Protein AF-0000000087801299 (afdb_homodimer)

pLDDT: mean 86.07, std 17.83, range [27.41, 98.62]

Secondary structure (DSSP, 8-state):
--HHHHHHHHHHHHHHHHHHHHHHTTSS--HHHHHHHHHHHHHHHHHHHHTT-SS--HHHHHHHGGGGSHHHHHHHHHHHHHHT-SSSHHHHHHHHHHHHHHHHHHHHTT-TTSPPPGGGS-----TTTTT-/--HHHHHHHHHHHHHHHHHHHHHHTTSS--HHHHHHHHHHHHHHHHHHHHTT-SS--HHHHHH-GGGGSHHHHHHHHHHHHHHT-SSSHHHHHHHHHHHHHHHHHHHHTT-TTSPPPGGGS-----SS----

Solvent-accessible surface area (backbone atoms only — not comparable to full-atom values): 13211 Å² total; per-residue (Å²): 129,62,64,43,58,53,52,44,52,50,38,38,50,46,11,53,41,30,30,54,29,12,58,45,27,50,64,74,65,44,66,48,37,38,47,46,13,54,51,35,28,54,50,11,49,51,53,25,50,56,66,73,43,91,68,80,54,66,67,52,48,51,49,46,32,16,66,37,36,44,51,39,33,8,52,47,27,33,52,57,9,51,64,38,40,45,90,51,68,66,22,37,53,34,12,46,52,34,21,51,52,9,52,50,29,41,55,47,57,75,36,81,84,57,73,65,37,70,80,39,37,76,63,84,68,44,80,45,50,80,62,122,131,64,63,43,57,55,51,44,52,51,38,38,50,43,11,52,42,29,32,54,30,13,59,45,27,50,64,75,67,43,68,48,36,38,47,47,13,54,49,33,28,52,50,11,50,50,53,25,50,55,66,72,43,90,67,80,55,67,68,51,48,51,50,46,33,16,68,38,36,45,51,40,33,8,52,48,28,33,50,58,9,52,67,38,39,46,90,52,68,66,22,38,51,34,12,46,52,35,22,52,51,8,52,50,29,41,55,47,57,73,36,81,86,56,72,66,38,71,79,39,36,75,61,83,65,41,78,58,46,78,69,125

Organism: Aspergillus candidus (NCBI:txid41067)

Foldseek 3Di:
DQLQVVVLVVQLVLLVLLLVLLVCLVVVDDPLSVVLSVVSNVVSCVSNVCSVDPDDDPVCCVVPVLSLALQSVLVVLLVNLVSQPDDDPSSPVSSVSSNVVSVVSNVVNPVPPDDRHPSNPPDPPPPVPVPD/DQLQVVVLVVQLVLLVLLLVLLVCLVVVDDPLSVVLSVVSNVVSCVSNVCSVDPDDDPVCCVVPVLSLALQSVLVVLLVNLVSQCDDDPSSPVSSVSSNVVSVVSNVVNPVPPDDRHPSNPPDPPPPVPPPD

InterPro domains:
  IPR013714 Golgi apparatus membrane protein TVP15 [PF08507] (5-127)
  IPR013714 Golgi apparatus membrane protein TVP15 [PTHR28128] (6-130)

Radius of gyration: 18.85 Å; Cα contacts (8 Å, |Δi|>4): 380; chains: 2; bounding box: 58×58×38 Å

Sequence (264 aa):
MDFSNIFRIVNIAVGVIMVLGGIAQFFPPSMGSIIVGAYVIVFGLLVGGLEFLPTVPDYVYRYASFLFSFLGRGAFYIFVGSIMLHGHVLRYIAGSLVGFVGVGYLALEFVPSIEPPSNMRESDQGWGAEQVMDFSNIFRIVNIAVGVIMVLGGIAQFFPPSMGSIIVGAYVIVFGLLVGGLEFLPTVPDYVYRYASFLFSFLGRGAFYIFVGSIMLHGHVLRYIAGSLVGFVGVGYLALEFVPSIEPPSNMRESDQGWGAEQV

Structure (mmCIF, N/CA/C/O backbone):
data_AF-0000000087801299-model_v1
#
loop_
_entity.id
_entity.type
_entity.pdbx_description
1 polymer 'Golgi apparatus membrane protein TVP15'
#
loop_
_atom_site.group_PDB
_atom_site.id
_atom_site.type_symbol
_atom_site.label_atom_id
_atom_site.label_alt_id
_atom_site.label_comp_id
_atom_site.label_asym_id
_atom_site.label_entity_id
_atom_site.label_seq_id
_atom_site.pdbx_PDB_ins_code
_atom_site.Cartn_x
_atom_site.Cartn_y
_atom_site.Cartn_z
_atom_site.occupancy
_atom_site.B_iso_or_equiv
_atom_site.auth_seq_id
_atom_site.auth_comp_id
_atom_site.auth_asym_id
_atom_site.auth_atom_id
_atom_site.pdbx_PDB_model_num
ATOM 1 N N . MET A 1 1 ? -30.344 8.898 5.621 1 50.84 1 MET A N 1
ATOM 2 C CA . MET A 1 1 ? -29.234 8.141 6.199 1 50.84 1 MET A CA 1
ATOM 3 C C . MET A 1 1 ? -27.891 8.812 5.91 1 50.84 1 MET A C 1
ATOM 5 O O . MET A 1 1 ? -27.703 9.391 4.84 1 50.84 1 MET A O 1
ATOM 9 N N . ASP A 1 2 ? -27.109 9.219 6.895 1 74.94 2 ASP A N 1
ATOM 10 C CA . ASP A 1 2 ? -25.891 10.008 6.812 1 74.94 2 ASP A CA 1
ATOM 11 C C . ASP A 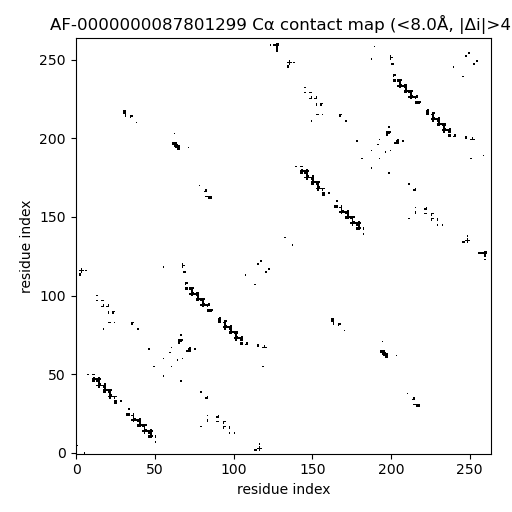1 2 ? -24.812 9.273 6.016 1 74.94 2 ASP A C 1
ATOM 13 O O . ASP A 1 2 ? -24.625 8.062 6.172 1 74.94 2 ASP A O 1
ATOM 17 N N . PHE A 1 3 ? -24.609 9.641 4.789 1 77.88 3 PHE A N 1
ATOM 18 C CA . PHE A 1 3 ? -23.609 9.078 3.883 1 77.88 3 PHE A CA 1
ATOM 19 C C . PHE A 1 3 ? -22.406 8.562 4.66 1 77.88 3 PHE A C 1
ATOM 21 O O . PHE A 1 3 ? -21.766 7.582 4.258 1 77.88 3 PHE A O 1
ATOM 28 N N . SER A 1 4 ? -22.219 9.062 5.742 1 80.31 4 SER A N 1
ATOM 29 C CA . SER A 1 4 ? -21.094 8.633 6.566 1 80.31 4 SER A CA 1
ATOM 30 C C . SER A 1 4 ? -21.297 7.211 7.086 1 80.31 4 SER A C 1
ATOM 32 O O . SER A 1 4 ? -20.375 6.406 7.086 1 80.31 4 SER A O 1
ATOM 34 N N . ASN A 1 5 ? -22.5 6.973 7.43 1 85.94 5 ASN A N 1
ATOM 35 C CA . ASN A 1 5 ? -22.797 5.641 7.945 1 85.94 5 ASN A CA 1
ATOM 36 C C . ASN A 1 5 ? -22.766 4.59 6.84 1 85.94 5 ASN A C 1
ATOM 38 O O . ASN A 1 5 ? -22.375 3.447 7.074 1 85.94 5 ASN A O 1
ATOM 42 N N . ILE A 1 6 ? -23.203 4.965 5.711 1 89.88 6 ILE A N 1
ATOM 43 C CA . ILE A 1 6 ? -23.172 4.047 4.578 1 89.88 6 ILE A CA 1
ATOM 44 C C . ILE A 1 6 ? -21.734 3.674 4.246 1 89.88 6 ILE A C 1
ATOM 46 O O . ILE A 1 6 ? -21.422 2.498 4.047 1 89.88 6 ILE A O 1
ATOM 50 N N . PHE A 1 7 ? -20.891 4.613 4.203 1 91.88 7 PHE A N 1
ATOM 51 C CA . PHE A 1 7 ? -19.484 4.363 3.889 1 91.88 7 PHE A CA 1
ATOM 52 C C . PHE A 1 7 ? -18.828 3.518 4.973 1 91.88 7 PHE A C 1
ATOM 54 O O . PHE A 1 7 ? -17.969 2.688 4.684 1 91.88 7 PHE A O 1
ATOM 61 N N . ARG A 1 8 ? -19.234 3.76 6.152 1 92.56 8 ARG A N 1
ATOM 62 C CA . ARG A 1 8 ? -18.719 2.953 7.25 1 92.56 8 ARG A CA 1
ATOM 63 C C . ARG A 1 8 ? -19.109 1.488 7.086 1 92.56 8 ARG A C 1
ATOM 65 O O . ARG A 1 8 ? -18.266 0.595 7.234 1 92.56 8 ARG A O 1
ATOM 72 N N . ILE A 1 9 ? -20.297 1.238 6.809 1 94.44 9 ILE A N 1
ATOM 73 C CA . ILE A 1 9 ? -20.797 -0.119 6.621 1 94.44 9 ILE A CA 1
ATOM 74 C C . ILE A 1 9 ? -20.109 -0.766 5.426 1 94.44 9 ILE A C 1
ATOM 76 O O . ILE A 1 9 ? -19.719 -1.935 5.484 1 94.44 9 ILE A O 1
ATOM 80 N N . VAL A 1 10 ? -19.969 -0.007 4.32 1 96.19 10 VAL A N 1
ATOM 81 C CA . VAL A 1 10 ? -19.297 -0.506 3.131 1 96.19 10 VAL A CA 1
ATOM 82 C C . VAL A 1 10 ? -17.859 -0.888 3.475 1 96.19 10 VAL A C 1
ATOM 84 O O . VAL A 1 10 ? -17.391 -1.963 3.094 1 96.19 10 VAL A O 1
ATOM 87 N N . ASN A 1 11 ? -17.188 -0.06 4.242 1 96.44 11 ASN A N 1
ATOM 88 C CA . ASN A 1 11 ? -15.805 -0.318 4.605 1 96.44 11 ASN A CA 1
ATOM 89 C C . ASN A 1 11 ? -15.68 -1.531 5.523 1 96.44 11 ASN A C 1
ATOM 91 O O . ASN A 1 11 ? -14.719 -2.299 5.418 1 96.44 11 ASN A O 1
ATOM 95 N N . ILE A 1 12 ? -16.609 -1.722 6.434 1 97 12 ILE A N 1
ATOM 96 C CA . ILE A 1 12 ? -16.609 -2.898 7.293 1 97 12 ILE A CA 1
ATOM 97 C C . ILE A 1 12 ? -16.828 -4.152 6.453 1 97 12 ILE A C 1
ATOM 99 O O . ILE A 1 12 ? -16.125 -5.152 6.621 1 97 12 ILE A O 1
ATOM 103 N N . ALA A 1 13 ? -17.766 -4.051 5.559 1 98.19 13 ALA A N 1
ATOM 104 C CA . ALA A 1 13 ? -18.047 -5.18 4.672 1 98.19 13 ALA A CA 1
ATOM 105 C C . ALA A 1 13 ? -16.812 -5.531 3.838 1 98.19 13 ALA A C 1
ATOM 107 O O . ALA A 1 13 ? -16.469 -6.707 3.701 1 98.19 13 ALA A O 1
ATOM 108 N N . VAL A 1 14 ? -16.203 -4.492 3.264 1 98.38 14 VAL A N 1
ATOM 109 C CA . VAL A 1 14 ? -15.008 -4.691 2.463 1 98.38 14 VAL A CA 1
ATOM 110 C C . VAL A 1 14 ? -13.922 -5.34 3.318 1 98.38 14 VAL A C 1
ATOM 112 O O . VAL A 1 14 ? -13.234 -6.262 2.869 1 98.38 14 VAL A O 1
ATOM 115 N N . GLY A 1 15 ? -13.773 -4.828 4.555 1 98.38 15 GLY A N 1
ATOM 116 C CA . GLY A 1 15 ? -12.805 -5.434 5.461 1 98.38 15 GLY A CA 1
ATOM 117 C C . GLY A 1 15 ? -13.062 -6.91 5.707 1 98.38 15 GLY A C 1
ATOM 118 O O . GLY A 1 15 ? -12.133 -7.719 5.656 1 98.38 15 GLY A O 1
ATOM 119 N N . VAL A 1 16 ? -14.258 -7.273 5.949 1 98.38 16 VAL A N 1
ATOM 120 C CA . VAL A 1 16 ? -14.641 -8.664 6.195 1 98.38 16 VAL A CA 1
ATOM 121 C C . VAL A 1 16 ? -14.352 -9.508 4.957 1 98.38 16 VAL A C 1
ATOM 123 O O . VAL A 1 16 ? -13.789 -10.594 5.059 1 98.38 16 VAL A O 1
ATOM 126 N N . ILE A 1 17 ? -14.711 -8.992 3.807 1 98.56 17 ILE A N 1
ATOM 127 C CA . ILE A 1 17 ? -14.492 -9.711 2.553 1 98.56 17 ILE A CA 1
ATOM 128 C C . ILE A 1 17 ? -12.992 -9.891 2.314 1 98.56 17 ILE A C 1
ATOM 130 O O . ILE A 1 17 ? -12.555 -10.93 1.821 1 98.56 17 ILE A O 1
ATOM 134 N N . MET A 1 18 ? -12.211 -8.836 2.602 1 98.62 18 MET A N 1
ATOM 135 C CA . MET A 1 18 ? -10.758 -8.938 2.469 1 98.62 18 MET A CA 1
ATOM 136 C C . MET A 1 18 ? -10.211 -10.031 3.381 1 98.62 18 MET A C 1
ATOM 138 O O . MET A 1 18 ? -9.375 -10.836 2.957 1 98.62 18 MET A O 1
ATOM 142 N N . VAL A 1 19 ? -10.664 -10.125 4.609 1 98.44 19 VAL A N 1
ATOM 143 C CA . VAL A 1 19 ? -10.18 -11.133 5.547 1 98.44 19 VAL A CA 1
ATOM 144 C C . VAL A 1 19 ? -10.57 -12.523 5.055 1 98.44 19 VAL A C 1
ATOM 146 O O . VAL A 1 19 ? -9.727 -13.422 5 1 98.44 19 VAL A O 1
ATOM 149 N N . LEU A 1 20 ? -11.781 -12.695 4.645 1 98.06 20 LEU A N 1
ATOM 150 C CA . LEU A 1 20 ? -12.258 -13.977 4.137 1 98.06 20 LEU A CA 1
ATOM 151 C C . LEU A 1 20 ? -11.531 -14.352 2.85 1 98.06 20 LEU A C 1
ATOM 153 O O . LEU A 1 20 ? -11.148 -15.508 2.662 1 98.06 20 LEU A O 1
ATOM 157 N N . GLY A 1 21 ? -11.43 -13.344 1.946 1 97.31 21 GLY A N 1
ATOM 158 C CA . GLY A 1 21 ? -10.695 -13.57 0.714 1 97.31 21 GLY A CA 1
ATOM 159 C C . GLY A 1 21 ? -9.234 -13.914 0.949 1 97.31 21 GLY A C 1
ATOM 160 O O . GLY A 1 21 ? -8.656 -14.719 0.216 1 97.31 21 GLY A O 1
ATOM 161 N N . GLY A 1 22 ? -8.633 -13.242 1.947 1 97.75 22 GLY A N 1
ATOM 162 C CA . GLY A 1 22 ? -7.27 -13.578 2.336 1 97.75 22 GLY A CA 1
ATOM 163 C C . GLY A 1 22 ? -7.133 -15 2.861 1 97.75 22 GLY A C 1
ATOM 164 O O . GLY A 1 22 ? -6.164 -15.695 2.551 1 97.75 22 GLY A O 1
ATOM 165 N N . ILE A 1 23 ? -8.055 -15.391 3.695 1 97.62 23 ILE A N 1
ATOM 166 C CA . ILE A 1 23 ? -8.055 -16.75 4.227 1 97.62 23 ILE A CA 1
ATOM 167 C C . ILE A 1 23 ? -8.203 -17.75 3.08 1 97.62 23 ILE A C 1
ATOM 169 O O . ILE A 1 23 ? -7.566 -18.797 3.08 1 97.62 23 ILE A O 1
ATOM 173 N N . ALA A 1 24 ? -8.977 -17.453 2.092 1 96.31 24 ALA A N 1
ATOM 174 C CA . ALA A 1 24 ? -9.219 -18.328 0.945 1 96.31 24 ALA A CA 1
ATOM 175 C C . ALA A 1 24 ? -7.938 -18.547 0.145 1 96.31 24 ALA A C 1
ATOM 177 O O . ALA A 1 24 ? -7.812 -19.547 -0.582 1 96.31 24 ALA A O 1
ATOM 178 N N . GLN A 1 25 ? -7.012 -17.656 0.251 1 95.31 25 GLN A N 1
ATOM 179 C CA . GLN A 1 25 ? -5.762 -17.75 -0.491 1 95.31 25 GLN A CA 1
ATOM 180 C C . GLN A 1 25 ? -4.945 -18.953 -0.023 1 95.31 25 GLN A C 1
ATOM 182 O O . GLN A 1 25 ? -4.035 -19.406 -0.724 1 95.31 25 GLN A O 1
ATOM 187 N N . PHE A 1 26 ? -5.234 -19.469 1.119 1 95 26 PHE A N 1
ATOM 188 C CA . PHE A 1 26 ? -4.441 -20.531 1.717 1 95 26 PHE A CA 1
ATOM 189 C C . PHE A 1 26 ? -4.906 -21.891 1.224 1 95 26 PHE A C 1
ATOM 191 O O . PHE A 1 26 ? -4.305 -22.922 1.554 1 95 26 PHE A O 1
ATOM 198 N N . PHE A 1 27 ? -5.996 -21.844 0.376 1 90.81 27 PHE A N 1
ATOM 199 C CA . PHE A 1 27 ? -6.555 -23.109 -0.095 1 90.81 27 PHE A CA 1
ATOM 200 C C . PHE A 1 27 ? -6.773 -23.078 -1.604 1 90.81 27 PHE A C 1
ATOM 202 O O . PHE A 1 27 ? -7.738 -22.469 -2.082 1 90.81 27 PHE A O 1
ATOM 209 N N . PRO A 1 28 ? -5.973 -23.797 -2.377 1 90.31 28 PRO A N 1
ATOM 210 C CA . PRO A 1 28 ? -4.742 -24.484 -1.994 1 90.31 28 PRO A CA 1
ATOM 211 C C . PRO A 1 28 ? -3.574 -23.531 -1.756 1 90.31 28 PRO A C 1
ATOM 213 O O . PRO A 1 28 ? -3.527 -22.453 -2.342 1 90.31 28 PRO A O 1
ATOM 216 N N . PRO A 1 29 ? -2.674 -23.875 -0.951 1 89.88 29 PRO A N 1
ATOM 217 C CA . PRO A 1 29 ? -1.562 -22.984 -0.592 1 89.88 29 PRO A CA 1
ATOM 218 C C . PRO A 1 29 ? -0.433 -23.016 -1.62 1 89.88 29 PRO A C 1
ATOM 220 O O . PRO A 1 29 ? -0.147 -24.062 -2.201 1 89.88 29 PRO A O 1
ATOM 223 N N . SER A 1 30 ? 0.003 -21.938 -2.041 1 90.44 30 SER A N 1
ATOM 224 C CA . SER A 1 30 ? 1.264 -21.688 -2.734 1 90.4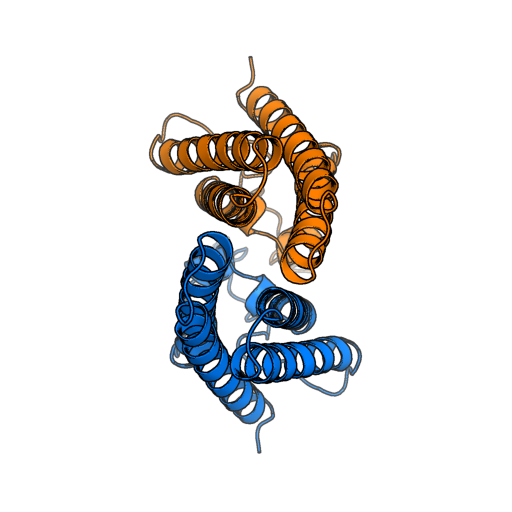4 30 SER A CA 1
ATOM 225 C C . SER A 1 30 ? 2.043 -20.562 -2.076 1 90.44 30 SER A C 1
ATOM 227 O O . SER A 1 30 ? 1.495 -19.812 -1.266 1 90.44 30 SER A O 1
ATOM 229 N N . MET A 1 31 ? 3.312 -20.484 -2.332 1 88.88 31 MET A N 1
ATOM 230 C CA . MET A 1 31 ? 4.117 -19.438 -1.702 1 88.88 31 MET A CA 1
ATOM 231 C C . MET A 1 31 ? 3.549 -18.062 -2.008 1 88.88 31 MET A C 1
ATOM 233 O O . MET A 1 31 ? 3.346 -17.25 -1.099 1 88.88 31 MET A O 1
ATOM 237 N N . GLY A 1 32 ? 3.258 -17.828 -3.248 1 91.44 32 GLY A N 1
ATOM 238 C CA . GLY A 1 32 ? 2.705 -16.547 -3.65 1 91.44 32 GLY A CA 1
ATOM 239 C C . GLY A 1 32 ? 1.347 -16.25 -3.035 1 91.44 32 GLY A C 1
ATOM 240 O O . GLY A 1 32 ? 1.097 -15.148 -2.555 1 91.44 32 GLY A O 1
ATOM 241 N N . SER A 1 33 ? 0.472 -17.25 -3.033 1 93.94 33 SER A N 1
ATOM 242 C CA . SER A 1 33 ? -0.877 -17.047 -2.512 1 93.94 33 SER A CA 1
ATOM 243 C C . SER A 1 33 ? -0.864 -16.859 -0.999 1 93.94 33 SER A C 1
ATOM 245 O O . SER A 1 33 ? -1.685 -16.125 -0.453 1 93.94 33 SER A O 1
ATOM 247 N N . ILE A 1 34 ? 0.013 -17.516 -0.327 1 94.62 34 ILE A N 1
ATOM 248 C CA . ILE A 1 34 ? 0.12 -17.391 1.122 1 94.62 34 ILE A CA 1
ATOM 249 C C . ILE A 1 34 ? 0.547 -15.969 1.488 1 94.62 34 ILE A C 1
ATOM 251 O O . ILE A 1 34 ? 0.004 -15.367 2.42 1 94.62 34 ILE A O 1
ATOM 255 N N . ILE A 1 35 ? 1.505 -15.5 0.747 1 95.31 35 ILE A N 1
ATOM 256 C CA . ILE A 1 35 ? 2.006 -14.148 0.995 1 95.31 35 ILE A CA 1
ATOM 257 C C . ILE A 1 35 ? 0.893 -13.133 0.751 1 95.31 35 ILE A C 1
ATOM 259 O O . ILE A 1 35 ? 0.623 -12.281 1.604 1 95.31 35 ILE A O 1
ATOM 263 N N . VAL A 1 36 ? 0.227 -13.25 -0.349 1 95.94 36 VAL A N 1
ATOM 264 C CA . VAL A 1 36 ? -0.881 -12.359 -0.681 1 95.94 36 VAL A CA 1
ATOM 265 C C . VAL A 1 36 ? -1.977 -12.484 0.377 1 95.94 36 VAL A C 1
ATOM 267 O O . VAL A 1 36 ? -2.496 -11.477 0.86 1 95.94 36 VAL A O 1
ATOM 270 N N . GLY A 1 37 ? -2.281 -13.711 0.746 1 97.31 37 GLY A N 1
ATOM 271 C CA . GLY A 1 37 ? -3.312 -13.945 1.744 1 97.31 37 GLY A CA 1
ATOM 272 C C . GLY A 1 37 ? -3.012 -13.281 3.076 1 97.31 37 GLY A C 1
ATOM 273 O O . GLY A 1 37 ? -3.889 -12.656 3.678 1 97.31 37 GLY A O 1
ATOM 274 N N . ALA A 1 38 ? -1.786 -13.445 3.555 1 97.75 38 ALA A N 1
ATOM 275 C CA . ALA A 1 38 ? -1.375 -12.844 4.82 1 97.75 38 ALA A CA 1
ATOM 276 C C . ALA A 1 38 ? -1.55 -11.328 4.785 1 97.75 38 ALA A C 1
ATOM 278 O O . ALA A 1 38 ? -2.123 -10.742 5.707 1 97.75 38 ALA A O 1
ATOM 279 N N . TYR A 1 39 ? -1.093 -10.734 3.717 1 97.88 39 TYR A N 1
ATOM 280 C CA . TYR A 1 39 ? -1.19 -9.281 3.609 1 97.88 39 TYR A CA 1
ATOM 281 C C . TYR A 1 39 ? -2.645 -8.836 3.492 1 97.88 39 TYR A C 1
ATOM 283 O O . TYR A 1 39 ? -3.049 -7.844 4.105 1 97.88 39 TYR A O 1
ATOM 291 N N . VAL A 1 40 ? -3.443 -9.523 2.699 1 98.31 40 VAL A N 1
ATOM 292 C CA . VAL A 1 40 ? -4.836 -9.141 2.484 1 98.31 40 VAL A CA 1
ATOM 293 C C . VAL A 1 40 ? -5.605 -9.242 3.799 1 98.31 40 VAL A C 1
ATOM 295 O O . VAL A 1 40 ? -6.477 -8.414 4.082 1 98.31 40 VAL A O 1
ATOM 298 N N . ILE A 1 41 ? -5.297 -10.219 4.621 1 98.56 41 ILE A N 1
ATOM 299 C CA . ILE A 1 41 ? -5.918 -10.352 5.934 1 98.56 41 ILE A CA 1
ATOM 300 C C . ILE A 1 41 ? -5.566 -9.141 6.797 1 98.56 41 ILE A C 1
ATOM 302 O O . ILE A 1 41 ? -6.449 -8.523 7.402 1 98.56 41 ILE A O 1
ATOM 306 N N . VAL A 1 42 ? -4.289 -8.805 6.828 1 98 42 VAL A N 1
ATOM 307 C CA . VAL A 1 42 ? -3.838 -7.66 7.609 1 98 42 VAL A CA 1
ATOM 308 C C . VAL A 1 42 ? -4.52 -6.387 7.109 1 98 42 VAL A C 1
ATOM 310 O O . VAL A 1 42 ? -5.016 -5.586 7.906 1 98 42 VAL A O 1
ATOM 313 N N . PHE A 1 43 ? -4.555 -6.199 5.797 1 97.94 43 PHE A N 1
ATOM 314 C CA . PHE A 1 43 ? -5.18 -5.023 5.203 1 97.94 43 PHE A CA 1
ATOM 315 C C . PHE A 1 43 ? -6.664 -4.969 5.543 1 97.94 43 PHE A C 1
ATOM 317 O O . PHE A 1 43 ? -7.207 -3.893 5.805 1 97.94 43 PHE A O 1
ATOM 324 N N . GLY A 1 44 ? -7.332 -6.113 5.465 1 98.25 44 GLY A N 1
ATOM 325 C CA . GLY A 1 44 ? -8.742 -6.16 5.816 1 98.25 44 GLY A CA 1
ATOM 326 C C . GLY A 1 44 ? -9.008 -5.77 7.258 1 98.25 44 GLY A C 1
ATOM 327 O O . GLY A 1 44 ? -9.961 -5.039 7.543 1 98.25 44 GLY A O 1
ATOM 328 N N . LEU A 1 45 ? -8.195 -6.234 8.156 1 97.62 45 LEU A N 1
ATOM 329 C CA . LEU A 1 45 ? -8.32 -5.898 9.57 1 97.62 45 LEU A CA 1
ATOM 330 C C . LEU A 1 45 ? -8.086 -4.41 9.797 1 97.62 45 LEU A C 1
ATOM 332 O O . LEU A 1 45 ? -8.758 -3.793 10.633 1 97.62 45 LEU A O 1
ATOM 336 N N . LEU A 1 46 ? -7.145 -3.875 9.07 1 95.88 46 LEU A N 1
ATOM 337 C CA . LEU A 1 46 ? -6.867 -2.447 9.188 1 95.88 46 LEU A CA 1
ATOM 338 C C . LEU A 1 46 ? -8.047 -1.624 8.68 1 95.88 46 LEU A C 1
ATOM 340 O O . LEU A 1 46 ? -8.508 -0.702 9.359 1 95.88 46 LEU A O 1
ATOM 344 N N . VAL A 1 47 ? -8.547 -1.956 7.504 1 96 47 VAL A N 1
ATOM 345 C CA . VAL A 1 47 ? -9.648 -1.226 6.875 1 96 47 VAL A CA 1
ATOM 346 C C . VAL A 1 47 ? -10.898 -1.328 7.738 1 96 47 VAL A C 1
ATOM 348 O O . VAL A 1 47 ? -11.531 -0.315 8.055 1 96 47 VAL A O 1
ATOM 351 N N . GLY A 1 48 ? -11.273 -2.52 8.102 1 94.88 48 GLY A N 1
ATOM 352 C CA . GLY A 1 48 ? -12.445 -2.719 8.945 1 94.88 48 GLY A CA 1
ATOM 353 C C . GLY A 1 48 ? -12.266 -2.184 10.352 1 94.88 48 GLY A C 1
ATOM 354 O O . GLY A 1 48 ? -13.188 -1.59 10.914 1 94.88 48 GLY A O 1
ATOM 355 N N . GLY A 1 49 ? -11.102 -2.383 10.938 1 94.06 49 GLY A N 1
ATOM 356 C CA . GLY A 1 49 ? -10.812 -1.962 12.305 1 94.06 49 GLY A CA 1
ATOM 357 C C . GLY A 1 49 ? -10.867 -0.457 12.484 1 94.06 49 GLY A C 1
ATOM 358 O O . GLY A 1 49 ? -11.289 0.033 13.531 1 94.06 49 GLY A O 1
ATOM 359 N N . LEU A 1 50 ? -10.422 0.252 11.469 1 91.88 50 LEU A N 1
ATOM 360 C CA . LEU A 1 50 ? -10.414 1.71 11.523 1 91.88 50 LEU A CA 1
ATOM 361 C C . LEU A 1 50 ? -11.836 2.25 11.695 1 91.88 50 LEU A C 1
ATOM 363 O O . LEU A 1 50 ? -12.023 3.328 12.258 1 91.88 50 LEU A O 1
ATOM 367 N N . GLU A 1 51 ? -12.805 1.479 11.227 1 91.25 51 GLU A N 1
ATOM 368 C CA . GLU A 1 51 ? -14.188 1.938 11.266 1 91.25 51 GLU A CA 1
ATOM 369 C C . GLU A 1 51 ? -14.773 1.805 12.672 1 91.25 51 GLU A C 1
ATOM 371 O O . GLU A 1 51 ? -15.836 2.354 12.961 1 91.25 51 GLU A O 1
ATOM 376 N N . PHE A 1 52 ? -14.094 1.085 13.539 1 90.94 52 PHE A N 1
ATOM 377 C CA . PHE A 1 52 ? -14.57 0.908 14.906 1 90.94 52 PHE A CA 1
ATOM 378 C C . PHE A 1 52 ? -13.898 1.895 15.844 1 90.94 52 PHE A C 1
ATOM 380 O O . PHE A 1 52 ? -14.242 1.971 17.031 1 90.94 52 PHE A O 1
ATOM 387 N N . LEU A 1 53 ? -13.023 2.668 15.242 1 86.25 53 LEU A N 1
ATOM 388 C CA . LEU A 1 53 ? -12.336 3.658 16.062 1 86.25 53 LEU A CA 1
ATOM 389 C C . LEU A 1 53 ? -13.133 4.957 16.125 1 86.25 53 LEU A C 1
ATOM 391 O O . LEU A 1 53 ? -13.414 5.57 15.094 1 86.25 53 LEU A O 1
ATOM 395 N N . PRO A 1 54 ? -13.5 5.391 17.281 1 83.06 54 PRO A N 1
ATOM 396 C CA . PRO A 1 54 ? -14.234 6.652 17.391 1 83.06 54 PRO A CA 1
ATOM 397 C C . PRO A 1 54 ? -13.398 7.863 16.984 1 83.06 54 PRO A C 1
ATOM 399 O O . PRO A 1 54 ? -13.906 8.766 16.312 1 83.06 54 PRO A O 1
ATOM 402 N N . THR A 1 55 ? -12.133 7.855 17.438 1 83.81 55 THR A N 1
ATOM 403 C CA . THR A 1 55 ? -11.18 8.875 17.016 1 83.81 55 THR A CA 1
ATOM 404 C C . THR A 1 55 ? -9.938 8.242 16.391 1 83.81 55 THR A C 1
ATOM 406 O O . THR A 1 55 ? -9.305 7.375 17 1 83.81 55 THR A O 1
ATOM 409 N N . VAL A 1 56 ? -9.711 8.562 15.172 1 81.44 56 VAL A N 1
ATOM 410 C CA . VAL A 1 56 ? -8.547 8.016 14.484 1 81.44 56 VAL A CA 1
ATOM 411 C C . VAL A 1 56 ? -7.27 8.609 15.078 1 81.44 56 VAL A C 1
ATOM 413 O O . VAL A 1 56 ? -7.098 9.836 15.102 1 81.44 56 VAL A O 1
ATOM 416 N N . PRO A 1 57 ? -6.48 7.703 15.625 1 83.94 57 PRO A N 1
ATOM 417 C CA . PRO A 1 57 ? -5.215 8.195 16.188 1 83.94 57 PRO A CA 1
ATOM 418 C C . PRO A 1 57 ? -4.332 8.859 15.133 1 83.94 57 PRO A C 1
ATOM 420 O O . PRO A 1 57 ? -4.379 8.492 13.953 1 83.94 57 PRO A O 1
ATOM 423 N N . ASP A 1 58 ? -3.48 9.727 15.602 1 83.75 58 ASP A N 1
ATOM 424 C CA . ASP A 1 58 ? -2.605 10.508 14.734 1 83.75 58 ASP A CA 1
ATOM 425 C C . ASP A 1 58 ? -1.654 9.609 13.953 1 83.75 58 ASP A C 1
ATOM 427 O O . ASP A 1 58 ? -1.298 9.914 12.812 1 83.75 58 ASP A O 1
ATOM 431 N N . TYR A 1 59 ? -1.271 8.508 14.617 1 83.25 59 TYR A N 1
ATOM 432 C CA . TYR A 1 59 ? -0.304 7.633 13.953 1 83.25 59 TYR A CA 1
ATOM 433 C C . TYR A 1 59 ? -0.909 6.984 12.719 1 83.25 59 TYR A C 1
ATOM 435 O O . TYR A 1 59 ? -0.214 6.766 11.719 1 83.25 59 TYR A O 1
ATOM 443 N N . VAL A 1 60 ? -2.154 6.742 12.719 1 84.94 60 VAL A N 1
ATOM 444 C CA . VAL A 1 60 ? -2.818 6.141 11.562 1 84.94 60 VAL A CA 1
ATOM 445 C C . VAL A 1 60 ? -2.857 7.141 10.414 1 84.94 60 VAL A C 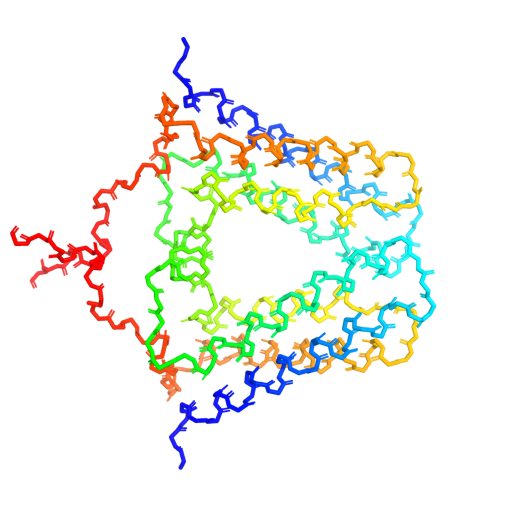1
ATOM 447 O O . VAL A 1 60 ? -2.564 6.789 9.266 1 84.94 60 VAL A O 1
ATOM 450 N N . TYR A 1 61 ? -3.057 8.328 10.781 1 82 61 TYR A N 1
ATOM 451 C CA . TYR A 1 61 ? -3.078 9.367 9.758 1 82 61 TYR A CA 1
ATOM 452 C C . TYR A 1 61 ? -1.685 9.594 9.188 1 82 61 TYR A C 1
ATOM 454 O O . TYR A 1 61 ? -1.532 9.859 7.988 1 82 61 TYR A O 1
ATOM 462 N N . ARG A 1 62 ? -0.826 9.445 10.031 1 83.25 62 ARG A N 1
ATOM 463 C CA . ARG A 1 62 ? 0.555 9.695 9.625 1 83.25 62 ARG A CA 1
ATOM 464 C C . ARG A 1 62 ? 1.026 8.648 8.625 1 83.25 62 ARG A C 1
ATOM 466 O O . ARG A 1 62 ? 1.77 8.961 7.691 1 83.25 62 ARG A O 1
ATOM 473 N N . TYR A 1 63 ? 0.58 7.465 8.719 1 85.75 63 TYR A N 1
ATOM 474 C CA . TYR A 1 63 ? 1.131 6.383 7.914 1 85.75 63 TYR A CA 1
ATOM 475 C C . TYR A 1 63 ? 0.14 5.938 6.848 1 85.75 63 TYR A C 1
ATOM 477 O O . TYR A 1 63 ? 0.536 5.414 5.801 1 85.75 63 TYR A O 1
ATOM 485 N N . ALA A 1 64 ? -1.091 6.18 7.129 1 90.31 64 ALA A N 1
ATOM 486 C CA . ALA A 1 64 ? -2.111 5.648 6.23 1 90.31 64 ALA A CA 1
ATOM 487 C C . ALA A 1 64 ? -3.117 6.727 5.844 1 90.31 64 ALA A C 1
ATOM 489 O O . ALA A 1 64 ? -4.328 6.488 5.852 1 90.31 64 ALA A O 1
ATOM 490 N N . SER A 1 65 ? -2.629 7.91 5.516 1 87.5 65 SER A N 1
ATOM 491 C CA . SER A 1 65 ? -3.498 9.039 5.203 1 87.5 65 SER A CA 1
ATOM 492 C C . SER A 1 65 ? -4.352 8.758 3.971 1 87.5 65 SER A C 1
ATOM 494 O O . SER A 1 65 ? -5.477 9.242 3.863 1 87.5 65 SER A O 1
ATOM 496 N N . PHE A 1 66 ? -3.865 7.945 3.092 1 90.31 66 PHE A N 1
ATOM 497 C CA . PHE A 1 66 ? -4.574 7.645 1.853 1 90.31 66 PHE A CA 1
ATOM 498 C C . PHE A 1 66 ? -5.879 6.914 2.139 1 90.31 66 PHE A C 1
ATOM 500 O O . PHE A 1 66 ? -6.832 7.004 1.359 1 90.31 66 PHE A O 1
ATOM 507 N N . LEU A 1 67 ? -6.008 6.234 3.301 1 91.94 67 LEU A N 1
ATOM 508 C CA . LEU A 1 67 ? -7.207 5.48 3.652 1 91.94 67 LEU A CA 1
ATOM 509 C C . LEU A 1 67 ? -8.352 6.422 4.027 1 91.94 67 LEU A C 1
ATOM 511 O O . LEU A 1 67 ? -9.5 5.996 4.117 1 91.94 67 LEU A O 1
ATOM 515 N N . PHE A 1 68 ? -8.031 7.688 4.16 1 87.75 68 PHE A N 1
ATOM 516 C CA . PHE A 1 68 ? -9.039 8.656 4.594 1 87.75 68 PHE A CA 1
ATOM 517 C C . PHE A 1 68 ? -9.414 9.586 3.451 1 87.75 68 PHE A C 1
ATOM 519 O O . PHE A 1 68 ? -9.852 10.719 3.686 1 87.75 68 PHE A O 1
ATOM 526 N N . SER A 1 69 ? -9.18 9.133 2.289 1 88.62 69 SER A N 1
ATOM 527 C CA . SER A 1 69 ? -9.609 9.797 1.061 1 88.62 69 SER A CA 1
ATOM 528 C C . SER A 1 69 ? -10.312 8.82 0.124 1 88.62 69 SER A C 1
ATOM 530 O O . SER A 1 69 ? -10.047 7.621 0.153 1 88.62 69 SER A O 1
ATOM 532 N N . PHE A 1 70 ? -11.195 9.375 -0.687 1 91.5 70 PHE A N 1
ATOM 533 C CA . PHE A 1 70 ? -11.891 8.531 -1.66 1 91.5 70 PHE A CA 1
ATOM 534 C C . PHE A 1 70 ? -10.906 7.977 -2.688 1 91.5 70 PHE A C 1
ATOM 536 O O . PHE A 1 70 ? -10.945 6.789 -3.014 1 91.5 70 PHE A O 1
ATOM 543 N N . LEU A 1 71 ? -10.07 8.812 -3.146 1 92.12 71 LEU A N 1
ATOM 544 C CA . LEU A 1 71 ? -9.094 8.43 -4.16 1 92.12 71 LEU A CA 1
ATOM 545 C C . LEU A 1 71 ? -8.148 7.363 -3.627 1 92.12 71 LEU A C 1
ATOM 547 O O . LEU A 1 71 ? -7.934 6.336 -4.273 1 92.12 71 LEU A O 1
ATOM 551 N N . GLY A 1 72 ? -7.598 7.676 -2.469 1 93.5 72 GLY A N 1
ATOM 552 C CA . GLY A 1 72 ? -6.66 6.738 -1.871 1 93.5 72 GLY A CA 1
ATOM 553 C C . GLY A 1 72 ? -7.289 5.398 -1.53 1 93.5 72 GLY A C 1
ATOM 554 O O . GLY A 1 72 ? -6.742 4.348 -1.861 1 93.5 72 GLY A O 1
ATOM 555 N N . ARG A 1 73 ? -8.383 5.461 -0.961 1 94.94 73 ARG A N 1
ATOM 556 C CA . ARG A 1 73 ? -9.094 4.246 -0.579 1 94.94 73 ARG A CA 1
ATOM 557 C C . ARG A 1 73 ? -9.523 3.451 -1.809 1 94.94 73 ARG A C 1
ATOM 559 O O . ARG A 1 73 ? -9.438 2.221 -1.818 1 94.94 73 ARG A O 1
ATOM 566 N N . GLY A 1 74 ? -10.031 4.164 -2.744 1 96.62 74 GLY A N 1
ATOM 567 C CA . GLY A 1 74 ? -10.414 3.508 -3.982 1 96.62 74 GLY A CA 1
ATOM 568 C C . GLY A 1 74 ? -9.273 2.77 -4.648 1 96.62 74 GLY A C 1
ATOM 569 O O . GLY A 1 74 ? -9.406 1.6 -5.016 1 96.62 74 GLY A O 1
ATOM 570 N N . ALA A 1 75 ? -8.164 3.449 -4.805 1 96.38 75 ALA A N 1
ATOM 571 C CA . ALA A 1 75 ? -6.984 2.836 -5.402 1 96.38 75 ALA A CA 1
ATOM 572 C C . ALA A 1 75 ? -6.523 1.628 -4.594 1 96.38 75 ALA A C 1
ATOM 574 O O . ALA A 1 75 ? -6.121 0.61 -5.16 1 96.38 75 ALA A O 1
ATOM 575 N N . PHE A 1 76 ? -6.598 1.762 -3.287 1 97.69 76 PHE A N 1
ATOM 576 C CA . PHE A 1 76 ? -6.191 0.688 -2.389 1 97.69 76 PHE A CA 1
ATOM 577 C C . PHE A 1 76 ? -7.086 -0.532 -2.561 1 97.69 76 PHE A C 1
ATOM 579 O O . PHE A 1 76 ? -6.602 -1.663 -2.627 1 97.69 76 PHE A O 1
ATOM 586 N N . TYR A 1 77 ? -8.391 -0.34 -2.619 1 98.5 77 TYR A N 1
ATOM 587 C CA . TYR A 1 77 ? -9.328 -1.443 -2.799 1 98.5 77 TYR A CA 1
ATOM 588 C C . TYR A 1 77 ? -9.109 -2.129 -4.145 1 98.5 77 TYR A C 1
ATOM 590 O O . TYR A 1 77 ? -9.164 -3.357 -4.238 1 98.5 77 TYR A O 1
ATOM 598 N N . ILE A 1 78 ? -8.883 -1.336 -5.164 1 98.31 78 ILE A N 1
ATOM 599 C CA . ILE A 1 78 ? -8.609 -1.901 -6.48 1 98.31 78 ILE A CA 1
ATOM 600 C C . ILE A 1 78 ? -7.336 -2.74 -6.426 1 98.31 78 ILE A C 1
ATOM 602 O O . ILE A 1 78 ? -7.285 -3.844 -6.973 1 98.31 78 ILE A O 1
ATOM 606 N N . PHE A 1 79 ? -6.32 -2.205 -5.773 1 97.81 79 PHE A N 1
ATOM 607 C CA . PHE A 1 79 ? -5.059 -2.914 -5.598 1 97.81 79 PHE A CA 1
ATOM 608 C C . PHE A 1 79 ? -5.281 -4.254 -4.902 1 97.81 79 PHE A C 1
ATOM 610 O O . PHE A 1 79 ? -4.898 -5.301 -5.426 1 97.81 79 PHE A O 1
ATOM 617 N N . VAL A 1 80 ? -5.945 -4.246 -3.717 1 97.88 80 VAL A N 1
ATOM 618 C CA . VAL A 1 80 ? -6.164 -5.445 -2.914 1 97.88 80 VAL A CA 1
ATOM 619 C C . VAL A 1 80 ? -7.055 -6.422 -3.676 1 97.88 80 VAL A C 1
ATOM 621 O O . VAL A 1 80 ? -6.777 -7.625 -3.715 1 97.88 80 VAL A O 1
ATOM 624 N N . GLY A 1 81 ? -8.086 -5.887 -4.27 1 98.12 81 GLY A N 1
ATOM 625 C CA . GLY A 1 81 ? -8.984 -6.742 -5.031 1 98.12 81 GLY A CA 1
ATOM 626 C C . GLY A 1 81 ? -8.289 -7.469 -6.172 1 98.12 81 GLY A C 1
ATOM 627 O O . GLY A 1 81 ? -8.516 -8.664 -6.383 1 98.12 81 GLY A O 1
ATOM 628 N N . SER A 1 82 ? -7.461 -6.801 -6.875 1 97.38 82 SER A N 1
ATOM 629 C CA . SER A 1 82 ? -6.828 -7.371 -8.062 1 97.38 82 SER A CA 1
ATOM 630 C C . SER A 1 82 ? -5.789 -8.422 -7.68 1 97.38 82 SER A C 1
ATOM 632 O O . SER A 1 82 ? -5.609 -9.414 -8.391 1 97.38 82 SER A O 1
ATOM 634 N N . ILE A 1 83 ? -5.066 -8.211 -6.613 1 95.75 83 ILE A N 1
ATOM 635 C CA . ILE A 1 83 ? -3.996 -9.148 -6.289 1 95.75 83 ILE A CA 1
ATO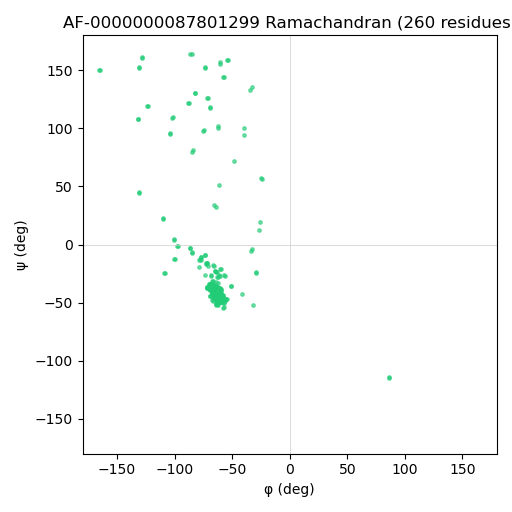M 636 C C . ILE A 1 83 ? -4.59 -10.469 -5.801 1 95.75 83 ILE A C 1
ATOM 638 O O . ILE A 1 83 ? -3.883 -11.469 -5.688 1 95.75 83 ILE A O 1
ATOM 642 N N . MET A 1 84 ? -5.879 -10.461 -5.438 1 96.56 84 MET A N 1
ATOM 643 C CA . MET A 1 84 ? -6.531 -11.688 -4.984 1 96.56 84 MET A CA 1
ATOM 644 C C . MET A 1 84 ? -7.039 -12.508 -6.168 1 96.56 84 MET A C 1
ATOM 646 O O . MET A 1 84 ? -7.418 -13.664 -6.012 1 96.56 84 MET A O 1
ATOM 650 N N . LEU A 1 85 ? -6.945 -11.922 -7.359 1 93.31 85 LEU A N 1
ATOM 651 C CA . LEU A 1 85 ? -7.613 -12.516 -8.516 1 93.31 85 LEU A CA 1
ATOM 652 C C . LEU A 1 85 ? -6.746 -13.602 -9.148 1 93.31 85 LEU A C 1
ATOM 654 O O . LEU A 1 85 ? -6.211 -13.406 -10.242 1 93.31 85 LEU A O 1
ATOM 658 N N . HIS A 1 86 ? -6.727 -14.766 -8.656 1 90 86 HIS A N 1
ATOM 659 C CA . HIS A 1 86 ? -6.051 -15.922 -9.242 1 90 86 HIS A CA 1
ATOM 660 C C . HIS A 1 86 ? -6.512 -17.219 -8.586 1 90 86 HIS A C 1
ATOM 662 O O . HIS A 1 86 ? -6.984 -17.203 -7.445 1 90 86 HIS A O 1
ATOM 668 N N . GLY A 1 87 ? -6.469 -18.219 -9.383 1 89.06 87 GLY A N 1
ATOM 669 C CA . GLY A 1 87 ? -6.723 -19.531 -8.805 1 89.06 87 GLY A CA 1
ATOM 670 C C . GLY A 1 87 ? -8.203 -19.875 -8.742 1 89.06 87 GLY A C 1
ATOM 671 O O . GLY A 1 87 ? -8.891 -19.859 -9.758 1 89.06 87 GLY A O 1
ATOM 672 N N . HIS A 1 88 ? -8.688 -19.969 -7.516 1 88.81 88 HIS A N 1
ATOM 673 C CA . HIS A 1 88 ? -10.008 -20.531 -7.254 1 88.81 88 HIS A CA 1
ATOM 674 C C . HIS A 1 88 ? -11.094 -19.469 -7.363 1 88.81 88 HIS A C 1
ATOM 676 O O . HIS A 1 88 ? -10.805 -18.266 -7.25 1 88.81 88 HIS A O 1
ATOM 682 N N . VAL A 1 89 ? -12.328 -19.875 -7.477 1 91.88 89 VAL A N 1
ATOM 683 C CA . VAL A 1 89 ? -13.492 -19.031 -7.73 1 91.88 89 VAL A CA 1
ATOM 684 C C . VAL A 1 89 ? -13.734 -18.109 -6.539 1 91.88 89 VAL A C 1
ATOM 686 O O . VAL A 1 89 ? -14.094 -16.953 -6.711 1 91.88 89 VAL A O 1
ATOM 689 N N . LEU A 1 90 ? -13.57 -18.562 -5.34 1 92.81 90 LEU A N 1
ATOM 690 C CA . LEU A 1 90 ? -13.812 -17.766 -4.148 1 92.81 90 LEU A CA 1
ATOM 691 C C . LEU A 1 90 ? -12.898 -16.547 -4.125 1 92.81 90 LEU A C 1
ATOM 693 O O . LEU A 1 90 ? -13.297 -15.469 -3.67 1 92.81 90 LEU A O 1
ATOM 697 N N . ARG A 1 91 ? -11.703 -16.672 -4.547 1 95.12 91 ARG A N 1
ATOM 698 C CA . ARG A 1 91 ? -10.742 -15.57 -4.613 1 95.12 91 ARG A CA 1
ATOM 699 C C . ARG A 1 91 ? -11.164 -14.531 -5.648 1 95.12 91 ARG A C 1
ATOM 701 O O . ARG A 1 91 ? -11.07 -13.328 -5.406 1 95.12 91 ARG A O 1
ATOM 708 N N . TYR A 1 92 ? -11.727 -15.039 -6.766 1 95.19 92 TYR A N 1
ATOM 709 C CA . TYR A 1 92 ? -12.227 -14.141 -7.805 1 95.19 92 TYR A CA 1
ATOM 710 C C . TYR A 1 92 ? -13.43 -13.352 -7.312 1 95.19 92 TYR A C 1
ATOM 712 O O . TYR A 1 92 ? -13.562 -12.156 -7.598 1 95.19 92 TYR A O 1
ATOM 720 N N . ILE A 1 93 ? -14.258 -14.047 -6.629 1 97.25 93 ILE A N 1
ATOM 721 C CA . ILE A 1 93 ? -15.461 -13.391 -6.121 1 97.25 93 ILE A CA 1
ATOM 722 C C . ILE A 1 93 ? -15.062 -12.305 -5.113 1 97.25 93 ILE A C 1
ATOM 724 O O . ILE A 1 93 ? -15.484 -11.156 -5.238 1 97.25 93 ILE A O 1
ATOM 728 N N . ALA A 1 94 ? -14.242 -12.727 -4.148 1 97.5 94 ALA A N 1
ATOM 729 C CA . ALA A 1 94 ? -13.805 -11.773 -3.129 1 97.5 94 ALA A CA 1
ATOM 730 C C . ALA A 1 94 ? -13.039 -10.609 -3.756 1 97.5 94 ALA A C 1
ATOM 732 O O . ALA A 1 94 ? -13.328 -9.445 -3.467 1 97.5 94 ALA A O 1
ATOM 733 N N . GLY A 1 95 ? -12.047 -10.93 -4.625 1 97.75 95 GLY A N 1
ATOM 734 C CA . GLY A 1 95 ? -11.258 -9.891 -5.277 1 97.75 95 GLY A CA 1
ATOM 735 C C . GLY A 1 95 ? -12.094 -8.953 -6.125 1 97.75 95 GLY A C 1
ATOM 736 O O . GLY A 1 95 ? -11.875 -7.738 -6.113 1 97.75 95 GLY A O 1
ATOM 737 N N . SER A 1 96 ? -13.078 -9.516 -6.801 1 98.06 96 SER A N 1
ATOM 738 C CA . SER A 1 96 ? -13.93 -8.703 -7.664 1 98.06 96 SER A CA 1
ATOM 739 C C . SER A 1 96 ? -14.812 -7.77 -6.848 1 98.06 96 SER A C 1
ATOM 741 O O . SER A 1 96 ? -14.977 -6.598 -7.195 1 98.06 96 SER A O 1
ATOM 743 N N . LEU A 1 97 ? -15.367 -8.266 -5.84 1 98.44 97 LEU A N 1
ATOM 744 C CA . LEU A 1 97 ? -16.219 -7.434 -4.992 1 98.44 97 LEU A CA 1
ATOM 745 C C . LEU A 1 97 ? -15.43 -6.266 -4.41 1 98.44 97 LEU A C 1
ATOM 747 O O . LEU A 1 97 ? -15.852 -5.113 -4.512 1 98.44 97 LEU A O 1
ATOM 751 N N . VAL A 1 98 ? -14.281 -6.559 -3.834 1 98.5 98 VAL A N 1
ATOM 752 C CA . VAL A 1 98 ? -13.438 -5.523 -3.254 1 98.5 98 VAL A CA 1
ATOM 753 C C . VAL A 1 98 ? -13.008 -4.539 -4.34 1 98.5 98 VAL A C 1
ATOM 755 O O . VAL A 1 98 ? -13.055 -3.324 -4.137 1 98.5 98 VAL A O 1
ATOM 758 N N . GLY A 1 99 ? -12.594 -5.055 -5.461 1 98.38 99 GLY A N 1
ATOM 759 C CA . GLY A 1 99 ? -12.172 -4.219 -6.574 1 98.38 99 GLY A CA 1
ATOM 760 C C . GLY A 1 99 ? -13.273 -3.305 -7.082 1 98.38 99 GLY A C 1
ATOM 761 O O . GLY A 1 99 ? -13.031 -2.127 -7.355 1 98.38 99 GLY A O 1
ATOM 762 N N . PHE A 1 100 ? -14.469 -3.816 -7.195 1 98.38 100 PHE A N 1
ATOM 763 C CA . PHE A 1 100 ? -15.602 -3.035 -7.688 1 98.38 100 PHE A CA 1
ATOM 764 C C . PHE A 1 100 ? -15.945 -1.911 -6.719 1 98.38 100 PHE A C 1
ATOM 766 O O . PHE A 1 100 ? -16.266 -0.798 -7.141 1 98.38 100 PHE A O 1
ATOM 773 N N . VAL A 1 101 ? -15.914 -2.215 -5.441 1 98.19 101 VAL A N 1
ATOM 774 C CA . VAL A 1 101 ? -16.125 -1.157 -4.461 1 98.19 101 VAL A CA 1
ATOM 775 C C . VAL A 1 101 ? -15.047 -0.083 -4.621 1 98.19 101 VAL A C 1
ATOM 777 O O . VAL A 1 101 ? -15.336 1.112 -4.523 1 98.19 101 VAL A O 1
ATOM 780 N N . GLY A 1 102 ? -13.82 -0.525 -4.82 1 98.19 102 GLY A N 1
ATOM 781 C CA . GLY A 1 102 ? -12.742 0.419 -5.078 1 98.19 102 GLY A CA 1
ATOM 782 C C . GLY A 1 102 ? -13.023 1.337 -6.254 1 98.19 102 GLY A C 1
ATOM 783 O O . GLY A 1 102 ? -12.805 2.547 -6.168 1 98.19 102 GLY A O 1
ATOM 784 N N . VAL A 1 103 ? -13.477 0.802 -7.355 1 97.88 103 VAL A N 1
ATOM 785 C CA . VAL A 1 103 ? -13.836 1.59 -8.531 1 97.88 103 VAL A CA 1
ATOM 786 C C . VAL A 1 103 ? -14.938 2.586 -8.172 1 97.88 103 VAL A C 1
ATOM 788 O O . VAL A 1 103 ? -14.906 3.74 -8.609 1 97.88 103 VAL A O 1
ATOM 791 N N . GLY A 1 104 ? -15.844 2.133 -7.461 1 96.69 104 GLY A N 1
ATOM 792 C CA . GLY A 1 104 ? -16.891 3.025 -6.973 1 96.69 104 GLY A CA 1
ATOM 793 C C . GLY A 1 104 ? -16.344 4.199 -6.18 1 96.69 104 GLY A C 1
ATOM 794 O O . GLY A 1 104 ? -16.75 5.34 -6.391 1 96.69 104 GLY A O 1
ATOM 795 N N . TYR A 1 105 ? -15.43 3.877 -5.266 1 95.69 105 TYR A N 1
ATOM 796 C CA . TYR A 1 105 ? -14.812 4.934 -4.477 1 95.69 105 TYR A CA 1
ATOM 797 C C . TYR A 1 105 ? -14.062 5.914 -5.367 1 95.69 105 TYR A C 1
ATOM 799 O O . TYR A 1 105 ? -14.109 7.129 -5.148 1 95.69 105 TYR A O 1
ATOM 807 N N . LEU A 1 106 ? -13.344 5.41 -6.316 1 95.31 106 LEU A N 1
ATOM 808 C CA . LEU A 1 106 ? -12.641 6.281 -7.25 1 95.31 106 LEU A CA 1
ATOM 809 C C . LEU A 1 106 ? -13.609 7.211 -7.973 1 95.31 106 LEU A C 1
ATOM 811 O O . LEU A 1 106 ? -13.32 8.391 -8.156 1 95.31 106 LEU A O 1
ATOM 815 N N . ALA A 1 107 ? -14.711 6.688 -8.406 1 94.75 107 ALA A N 1
ATOM 816 C CA . ALA A 1 107 ? -15.727 7.469 -9.102 1 94.75 107 ALA A CA 1
ATOM 817 C C . ALA A 1 107 ? -16.312 8.547 -8.195 1 94.75 107 ALA A C 1
ATOM 819 O O . ALA A 1 107 ? -16.609 9.656 -8.648 1 94.75 107 ALA A O 1
ATOM 820 N N . LEU A 1 108 ? -16.453 8.227 -6.938 1 91.44 108 LEU A N 1
ATOM 821 C CA . LEU A 1 108 ? -17.047 9.156 -5.98 1 91.44 108 LEU A CA 1
ATOM 822 C C . LEU A 1 108 ? -16.125 10.359 -5.754 1 91.44 108 LEU A C 1
ATOM 824 O O . LEU A 1 108 ? -16.578 11.414 -5.312 1 91.44 108 LEU A O 1
ATOM 828 N N . GLU A 1 109 ? -14.859 10.117 -5.961 1 87.5 109 GLU A N 1
ATOM 829 C CA . GLU A 1 109 ? -13.922 11.234 -5.855 1 87.5 109 GLU A CA 1
ATOM 830 C C . GLU A 1 109 ? -14.305 12.367 -6.805 1 87.5 109 GLU A C 1
ATOM 832 O O . GLU A 1 109 ? -14.039 13.531 -6.52 1 87.5 109 GLU A O 1
ATOM 837 N N . PHE A 1 110 ? -14.961 12.086 -7.867 1 87.75 110 PHE A N 1
ATOM 838 C CA . PHE A 1 110 ? -15.289 13.078 -8.883 1 87.75 110 PHE A CA 1
ATOM 839 C C . PHE A 1 110 ? -16.719 13.555 -8.734 1 87.75 110 PHE A C 1
ATOM 841 O O . PHE A 1 110 ? -17.219 14.328 -9.562 1 87.75 110 PHE A O 1
ATOM 848 N N . VAL A 1 111 ? -17.375 13.125 -7.758 1 82.94 111 VAL A N 1
ATOM 849 C CA . VAL A 1 111 ? -18.734 13.578 -7.492 1 82.94 111 VAL A CA 1
ATOM 850 C C . VAL A 1 111 ? -18.734 14.57 -6.324 1 82.94 111 VAL A C 1
ATOM 852 O O . VAL A 1 111 ? -18.609 14.164 -5.168 1 82.94 111 VAL A O 1
ATOM 855 N N . PRO A 1 112 ? -18.703 15.797 -6.602 1 73.56 112 PRO A N 1
ATOM 856 C CA . PRO A 1 112 ? -18.594 16.828 -5.559 1 73.56 112 PRO A CA 1
ATOM 857 C C . PRO A 1 112 ? -19.766 16.781 -4.578 1 73.56 112 PRO A C 1
ATOM 859 O O . PRO A 1 112 ? -19.641 17.25 -3.443 1 73.56 112 PRO A O 1
ATOM 862 N N . SER A 1 113 ? -20.844 16.25 -4.887 1 70.75 113 SER A N 1
ATOM 863 C CA . SER A 1 113 ? -22.047 16.297 -4.051 1 70.75 113 SER A CA 1
ATOM 864 C C . SER A 1 113 ? -21.938 15.305 -2.896 1 70.75 113 SER A C 1
ATOM 866 O O . SER A 1 113 ? -22.719 15.375 -1.943 1 70.75 113 SER A O 1
ATOM 868 N N . ILE A 1 114 ? -21.016 14.57 -3.016 1 69.25 114 ILE A N 1
ATOM 869 C CA . ILE A 1 114 ? -20.906 13.562 -1.967 1 69.25 114 ILE A CA 1
ATOM 870 C C . ILE A 1 114 ? -19.828 13.977 -0.964 1 69.25 114 ILE A C 1
ATOM 872 O O . ILE A 1 114 ? -18.656 14.102 -1.321 1 69.25 114 ILE A O 1
ATOM 876 N N . GLU A 1 115 ? -20.312 14.336 0.24 1 65 115 GLU A N 1
ATOM 877 C CA . GLU A 1 115 ? -19.391 14.742 1.301 1 65 115 GLU A CA 1
ATOM 878 C C . GLU A 1 115 ? -18.609 13.539 1.838 1 65 115 GLU A C 1
ATOM 880 O O . GLU A 1 115 ? -19.188 12.469 2.062 1 65 115 GLU A O 1
ATOM 885 N N . PRO A 1 116 ? -17.312 13.695 1.81 1 66.56 116 PRO A N 1
ATOM 886 C CA . PRO A 1 116 ? -16.547 12.609 2.42 1 66.56 116 PRO A CA 1
ATOM 887 C C . PRO A 1 116 ? -16.922 12.367 3.877 1 66.56 116 PRO A C 1
ATOM 889 O O . PRO A 1 116 ? -17.375 13.281 4.566 1 66.56 116 PRO A O 1
ATOM 892 N N . PRO A 1 117 ? -16.875 11.055 4.195 1 66.44 117 PRO A N 1
ATOM 893 C CA . PRO A 1 117 ? -17.156 10.742 5.598 1 66.44 117 PRO A CA 1
ATOM 894 C C . PRO A 1 117 ? -16.281 11.531 6.566 1 66.44 117 PRO A C 1
ATOM 896 O O . PRO A 1 117 ? -15.266 12.117 6.16 1 66.44 117 PRO A O 1
ATOM 899 N N . SER A 1 118 ? -16.688 11.688 7.809 1 66.06 118 SER A N 1
ATOM 900 C CA . SER A 1 118 ? -16.047 12.508 8.836 1 66.06 118 SER A CA 1
ATOM 901 C C . SER A 1 118 ? -14.562 12.195 8.961 1 66.06 118 SER A C 1
ATOM 903 O O . SER A 1 118 ? -13.75 13.102 9.164 1 66.06 118 SER A O 1
ATOM 905 N N . ASN A 1 119 ? -14.273 10.945 8.781 1 63.28 119 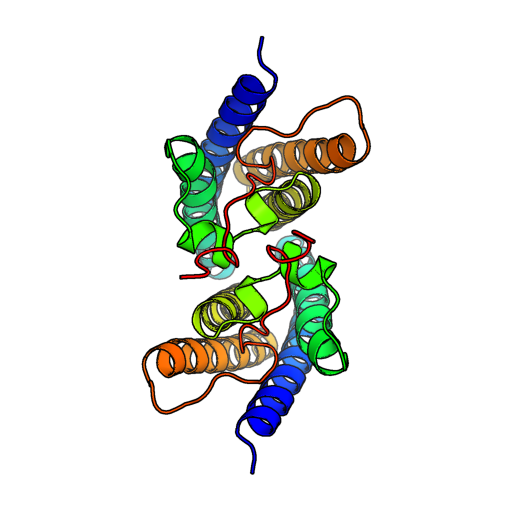ASN A N 1
ATOM 906 C CA . ASN A 1 119 ? -12.875 10.555 8.945 1 63.28 119 ASN A CA 1
ATOM 907 C C . ASN A 1 119 ? -12.016 11.047 7.777 1 63.28 119 ASN A C 1
ATOM 909 O O . ASN A 1 119 ? -10.789 11.047 7.859 1 63.28 119 ASN A O 1
ATOM 913 N N . MET A 1 120 ? -12.75 11.383 6.773 1 62.59 120 MET A N 1
ATOM 914 C CA . MET A 1 120 ? -12.039 11.891 5.602 1 62.59 120 MET A CA 1
ATOM 915 C C . MET A 1 120 ? -12.086 13.414 5.551 1 62.59 120 MET A C 1
ATOM 917 O O . MET A 1 120 ? -11.461 14.023 4.684 1 62.59 120 MET A O 1
ATOM 921 N N . ARG A 1 121 ? -12.961 13.812 6.422 1 59.56 121 ARG A N 1
ATOM 922 C CA . ARG A 1 121 ? -13.078 15.266 6.453 1 59.56 121 ARG A CA 1
ATOM 923 C C . ARG A 1 121 ? -11.891 15.898 7.176 1 59.56 121 ARG A C 1
ATOM 925 O O . ARG A 1 121 ? -11.367 15.328 8.141 1 59.56 121 ARG A O 1
ATOM 932 N N . GLU A 1 122 ? -11.023 16.312 6.531 1 51.28 122 GLU A N 1
ATOM 933 C CA . GLU A 1 122 ? -9.875 17 7.121 1 51.28 122 GLU A CA 1
ATOM 934 C C . GLU A 1 122 ? -10.227 17.609 8.469 1 51.28 122 GLU A C 1
ATOM 936 O O . GLU A 1 122 ? -11.047 18.531 8.539 1 51.28 122 GLU A O 1
ATOM 941 N N . SER A 1 123 ? -10.719 16.875 9.492 1 43.22 123 SER A N 1
ATOM 942 C CA . SER A 1 123 ? -10.672 17.672 10.711 1 43.22 123 SER A CA 1
ATOM 943 C C . SER A 1 123 ? -9.469 18.609 10.711 1 43.22 123 SER A C 1
ATOM 945 O O . SER A 1 123 ? -8.469 18.344 10.047 1 43.22 123 SER A O 1
ATOM 947 N N . ASP A 1 124 ? -9.648 19.938 11.117 1 38.69 124 ASP A N 1
ATOM 948 C CA . ASP A 1 124 ? -8.57 20.844 11.5 1 38.69 124 ASP A CA 1
ATOM 949 C C . ASP A 1 124 ? -7.441 20.094 12.195 1 38.69 124 ASP A C 1
ATOM 951 O O . ASP A 1 124 ? -7.215 20.281 13.398 1 38.69 124 ASP A O 1
ATOM 955 N N . GLN A 1 125 ? -7.539 18.969 12.445 1 39.94 125 GLN A N 1
ATOM 956 C CA . GLN A 1 125 ? -6.523 18.359 13.289 1 39.94 125 GLN A CA 1
ATOM 957 C C . GLN A 1 125 ? -5.133 18.875 12.953 1 39.94 125 GLN A C 1
ATOM 959 O O . GLN A 1 125 ? -4.801 19.078 11.781 1 39.94 125 GLN A O 1
ATOM 964 N N . GLY A 1 126 ? -4.73 19.766 13.758 1 34.59 126 GLY A N 1
ATOM 965 C CA . GLY A 1 126 ? -3.52 20.516 14.031 1 34.59 126 GLY A CA 1
ATOM 966 C C . GLY A 1 126 ? -2.254 19.797 13.625 1 34.59 126 GLY A C 1
ATOM 967 O O . GLY A 1 126 ? -1.407 19.484 14.461 1 34.59 126 GLY A O 1
ATOM 968 N N . TRP A 1 127 ? -2.32 18.953 13.023 1 37.59 127 TRP A N 1
ATOM 969 C CA . TRP A 1 127 ? -0.917 18.578 12.883 1 37.59 127 TRP A CA 1
ATOM 970 C C . TRP A 1 127 ? -0.043 19.812 12.68 1 37.59 127 TRP A C 1
ATOM 972 O O . TRP A 1 127 ? 1.118 19.828 13.094 1 37.59 127 TRP A O 1
ATOM 982 N N . GLY A 1 128 ? -0.476 20.75 11.859 1 32.81 128 GLY A N 1
ATOM 983 C CA . GLY A 1 128 ? 0.198 22.047 11.812 1 32.81 128 GLY A CA 1
ATOM 984 C C . GLY A 1 128 ? -0.097 22.922 13.023 1 32.81 128 GLY A C 1
ATOM 985 O O . GLY A 1 128 ? 0.526 23.969 13.203 1 32.81 128 GLY A O 1
ATOM 986 N N . ALA A 1 129 ? -1.211 22.859 13.789 1 34.19 129 ALA A N 1
ATOM 987 C CA . ALA A 1 129 ? -1.597 23.922 14.711 1 34.19 129 ALA A CA 1
ATOM 988 C C . ALA A 1 129 ? -0.785 23.844 16 1 34.19 129 ALA A C 1
ATOM 990 O O . ALA A 1 129 ? -0.917 24.703 16.875 1 34.19 129 ALA A O 1
ATOM 991 N N . GLU A 1 130 ? -0.153 22.875 16.438 1 30.53 130 GLU A N 1
ATOM 992 C CA . GLU A 1 130 ? 0.41 23.219 17.734 1 30.53 130 GLU A CA 1
ATOM 993 C C . GLU A 1 130 ? 1.43 24.344 17.609 1 30.53 130 GLU A C 1
ATOM 995 O O . GLU A 1 130 ? 2.611 24.109 17.359 1 30.53 130 GLU A O 1
ATOM 1000 N N . GLN A 1 131 ? 1.229 25.234 16.688 1 28.16 131 GLN A N 1
ATOM 1001 C CA . GLN A 1 131 ? 1.89 26.516 16.906 1 28.16 131 GLN A CA 1
ATOM 1002 C C . GLN A 1 131 ? 1.312 27.219 18.125 1 28.16 131 GLN A C 1
ATOM 1004 O O . GLN A 1 131 ? 1.774 28.297 18.516 1 28.16 131 GLN A O 1
ATOM 1009 N N . VAL A 1 132 ? 0.836 26.812 19.281 1 28.78 132 VAL A N 1
ATOM 1010 C CA . VAL A 1 132 ? 0.78 27.922 20.25 1 28.78 132 VAL A CA 1
ATOM 1011 C C . VAL A 1 132 ? 2.195 28.328 20.641 1 28.78 132 VAL A C 1
ATOM 1013 O O . VAL A 1 132 ? 3.074 27.484 20.812 1 28.78 132 VAL A O 1
ATOM 1016 N N . MET B 1 1 ? 29.75 12.039 4.391 1 50.5 1 MET B N 1
ATOM 1017 C CA . MET B 1 1 ? 28.719 11.867 3.367 1 50.5 1 MET B CA 1
ATOM 1018 C C . MET B 1 1 ? 27.328 11.977 3.975 1 50.5 1 MET B C 1
ATOM 1020 O O . MET B 1 1 ? 27.109 11.531 5.102 1 50.5 1 MET B O 1
ATOM 1024 N N . ASP B 1 2 ? 26.469 12.938 3.584 1 74.12 2 ASP B N 1
ATOM 1025 C CA . ASP B 1 2 ? 25.172 13.297 4.152 1 74.12 2 ASP B CA 1
ATOM 1026 C C . ASP B 1 2 ? 24.188 12.133 4.047 1 74.12 2 ASP B C 1
ATOM 1028 O O . ASP B 1 2 ? 24.094 11.484 3.004 1 74.12 2 ASP B O 1
ATOM 1032 N N . PHE B 1 3 ? 23.984 11.391 5.098 1 78.5 3 PHE B N 1
ATOM 1033 C CA . PHE B 1 3 ? 23.062 10.266 5.199 1 78.5 3 PHE B CA 1
ATOM 1034 C C . PHE B 1 3 ? 21.875 10.461 4.27 1 78.5 3 PHE B C 1
ATOM 1036 O O . PHE B 1 3 ? 21.328 9.484 3.754 1 78.5 3 PHE B O 1
ATOM 1043 N N . SER B 1 4 ? 21.625 11.594 3.955 1 80.5 4 SER B N 1
ATOM 1044 C CA . SER B 1 4 ? 20.5 11.883 3.062 1 80.5 4 SER B CA 1
ATOM 1045 C C . SER B 1 4 ? 20.781 11.391 1.646 1 80.5 4 SER B C 1
ATOM 1047 O O . SER B 1 4 ? 19.906 10.812 0.997 1 80.5 4 SER B O 1
ATOM 1049 N N . ASN B 1 5 ? 22 11.57 1.274 1 86 5 ASN B N 1
ATOM 1050 C CA . ASN B 1 5 ? 22.375 11.133 -0.067 1 86 5 ASN B CA 1
ATOM 1051 C C . ASN B 1 5 ? 22.438 9.617 -0.167 1 86 5 ASN B C 1
ATOM 1053 O O . ASN B 1 5 ? 22.109 9.039 -1.208 1 86 5 ASN B O 1
ATOM 1057 N N . ILE B 1 6 ? 22.891 9.016 0.857 1 89.94 6 ILE B N 1
ATOM 1058 C CA . ILE B 1 6 ? 22.953 7.559 0.88 1 89.94 6 ILE B CA 1
ATOM 1059 C C . ILE B 1 6 ? 21.547 6.977 0.761 1 89.94 6 ILE B C 1
ATOM 1061 O O . ILE B 1 6 ? 21.312 6.051 -0.02 1 89.94 6 ILE B O 1
ATOM 1065 N N . PHE B 1 7 ? 20.656 7.492 1.479 1 91.69 7 PHE B N 1
ATOM 1066 C CA . PHE B 1 7 ? 19.281 7 1.447 1 91.69 7 PHE B CA 1
ATOM 1067 C C . PHE B 1 7 ? 18.641 7.254 0.085 1 91.69 7 PHE B C 1
ATOM 1069 O O . PHE B 1 7 ? 17.844 6.453 -0.391 1 91.69 7 PHE B O 1
ATOM 1076 N N . ARG B 1 8 ? 18.984 8.336 -0.469 1 92.44 8 ARG B N 1
ATOM 1077 C CA . ARG B 1 8 ? 18.484 8.633 -1.809 1 92.44 8 ARG B CA 1
ATOM 1078 C C . ARG B 1 8 ? 18.969 7.598 -2.816 1 92.44 8 ARG B C 1
ATOM 1080 O O . ARG B 1 8 ? 18.188 7.094 -3.623 1 92.44 8 ARG B O 1
ATOM 1087 N N . ILE B 1 9 ? 20.203 7.301 -2.795 1 94.38 9 ILE B N 1
ATOM 1088 C CA . ILE B 1 9 ? 20.797 6.324 -3.705 1 94.38 9 ILE B CA 1
ATOM 1089 C C . ILE B 1 9 ? 20.188 4.949 -3.459 1 94.38 9 ILE B C 1
ATOM 1091 O O . ILE B 1 9 ? 19.859 4.227 -4.406 1 94.38 9 ILE B O 1
ATOM 1095 N N . VAL B 1 10 ? 20.031 4.586 -2.17 1 96.19 10 VAL B N 1
ATOM 1096 C CA . VAL B 1 10 ? 19.422 3.311 -1.812 1 96.19 10 VAL B CA 1
ATOM 1097 C C . VAL B 1 10 ? 18 3.24 -2.365 1 96.19 10 VAL B C 1
ATOM 1099 O O . VAL B 1 10 ? 17.609 2.236 -2.963 1 96.19 10 VAL B O 1
ATOM 1102 N N . ASN B 1 11 ? 17.25 4.316 -2.242 1 96.38 11 ASN B N 1
ATOM 1103 C CA . ASN B 1 11 ? 15.875 4.344 -2.715 1 96.38 11 ASN B CA 1
ATOM 1104 C C . ASN B 1 11 ? 15.797 4.266 -4.238 1 96.38 11 ASN B C 1
ATOM 1106 O O . ASN B 1 11 ? 14.898 3.635 -4.789 1 96.38 11 ASN B O 1
ATOM 1110 N N . ILE B 1 12 ? 16.719 4.898 -4.926 1 96.94 12 ILE B N 1
ATOM 1111 C CA . ILE B 1 12 ? 16.766 4.816 -6.383 1 96.94 12 ILE B CA 1
ATOM 1112 C C . ILE B 1 12 ? 17.094 3.383 -6.805 1 96.94 12 ILE B C 1
ATOM 1114 O O . ILE B 1 12 ? 16.453 2.832 -7.699 1 96.94 12 ILE B O 1
ATOM 1118 N N . ALA B 1 13 ? 18.047 2.824 -6.133 1 98.19 13 ALA B N 1
ATOM 1119 C CA . ALA B 1 13 ? 18.422 1.441 -6.426 1 98.19 13 ALA B CA 1
ATOM 1120 C C . ALA B 1 13 ? 17.234 0.499 -6.195 1 98.19 13 ALA B C 1
ATOM 1122 O O . ALA B 1 13 ? 16.969 -0.377 -7.02 1 98.19 13 ALA B O 1
ATOM 1123 N N . VAL B 1 14 ? 16.594 0.678 -5.043 1 98.38 14 VAL B N 1
ATOM 1124 C CA . VAL B 1 14 ? 15.422 -0.141 -4.719 1 98.38 14 VAL B CA 1
ATOM 1125 C C . VAL B 1 14 ? 14.352 0.033 -5.793 1 98.38 14 VAL B C 1
ATOM 1127 O O . VAL B 1 14 ? 13.742 -0.944 -6.238 1 98.38 14 VAL B O 1
ATOM 1130 N N . GLY B 1 15 ? 14.125 1.29 -6.203 1 98.38 15 GLY B N 1
ATOM 1131 C CA . GLY B 1 15 ? 13.172 1.538 -7.273 1 98.38 15 GLY B CA 1
ATOM 1132 C C . GLY B 1 15 ? 13.516 0.803 -8.555 1 98.38 15 GLY B C 1
ATOM 1133 O O . GLY B 1 15 ? 12.641 0.188 -9.172 1 98.38 15 GLY B O 1
ATOM 1134 N N . VAL B 1 16 ? 14.727 0.834 -8.961 1 98.44 16 VAL B N 1
ATOM 1135 C CA . VAL B 1 16 ? 15.188 0.166 -10.172 1 98.44 16 VAL B CA 1
ATOM 1136 C C . VAL B 1 16 ? 14.992 -1.343 -10.039 1 98.44 16 VAL B C 1
ATOM 1138 O O . VAL B 1 16 ? 14.492 -1.995 -10.961 1 98.44 16 VAL B O 1
ATOM 1141 N N . ILE B 1 17 ? 15.359 -1.881 -8.906 1 98.56 17 ILE B N 1
ATOM 1142 C CA . ILE B 1 17 ? 15.219 -3.312 -8.656 1 98.56 17 ILE B CA 1
ATOM 1143 C C . ILE B 1 17 ? 13.742 -3.703 -8.68 1 98.56 17 ILE B C 1
ATOM 1145 O O . ILE B 1 17 ? 13.391 -4.773 -9.18 1 98.56 17 ILE B O 1
ATOM 1149 N N . MET B 1 18 ? 12.883 -2.857 -8.078 1 98.62 18 MET B N 1
ATOM 1150 C CA . MET B 1 18 ? 11.445 -3.119 -8.117 1 98.62 18 MET B CA 1
ATOM 1151 C C . MET B 1 18 ? 10.938 -3.148 -9.555 1 98.62 18 MET B C 1
ATOM 1153 O O . MET B 1 18 ? 10.172 -4.039 -9.93 1 98.62 18 MET B O 1
ATOM 1157 N N . VAL B 1 19 ? 11.375 -2.248 -10.398 1 98.44 19 VAL B N 1
ATOM 1158 C CA . VAL B 1 19 ? 10.93 -2.199 -11.781 1 98.44 19 VAL B CA 1
ATOM 1159 C C . VAL B 1 19 ? 11.414 -3.441 -12.531 1 98.44 19 VAL B C 1
ATOM 1161 O O . VAL B 1 19 ? 10.633 -4.109 -13.211 1 98.44 19 VAL B O 1
ATOM 1164 N N . LEU B 1 20 ? 12.648 -3.785 -12.367 1 98.06 20 LEU B N 1
ATOM 1165 C CA . LEU B 1 20 ? 13.211 -4.961 -13.016 1 98.06 20 LEU B CA 1
ATOM 1166 C C . LEU B 1 20 ? 12.547 -6.238 -12.5 1 98.06 20 LEU B C 1
ATOM 1168 O O . LEU B 1 20 ? 12.242 -7.141 -13.281 1 98.06 20 LEU B O 1
ATOM 1172 N N . GLY B 1 21 ? 12.406 -6.293 -11.148 1 97.31 21 GLY B N 1
ATOM 1173 C CA . GLY B 1 21 ? 11.727 -7.434 -10.562 1 97.31 21 GLY B CA 1
ATOM 1174 C C . GLY B 1 21 ? 10.281 -7.562 -11.016 1 97.31 21 GLY B C 1
ATOM 1175 O O . GLY B 1 21 ? 9.781 -8.672 -11.188 1 97.31 21 GLY B O 1
ATOM 1176 N N . GLY B 1 22 ? 9.609 -6.41 -11.156 1 97.75 22 GLY B N 1
ATOM 1177 C CA . GLY B 1 22 ? 8.258 -6.41 -11.703 1 97.75 22 GLY B CA 1
ATOM 1178 C C . GLY B 1 22 ? 8.195 -6.918 -13.125 1 97.75 22 GLY B C 1
ATOM 1179 O O . GLY B 1 22 ? 7.281 -7.664 -13.484 1 97.75 22 GLY B O 1
ATOM 1180 N N . ILE B 1 23 ? 9.109 -6.469 -13.938 1 97.62 23 ILE B N 1
ATOM 1181 C CA . ILE B 1 23 ? 9.188 -6.926 -15.32 1 97.62 23 ILE B CA 1
ATOM 1182 C C . ILE B 1 23 ? 9.43 -8.43 -15.352 1 97.62 23 ILE B C 1
ATOM 1184 O O . ILE B 1 23 ? 8.859 -9.148 -16.172 1 97.62 23 ILE B O 1
ATOM 1188 N N . ALA B 1 24 ? 10.219 -8.961 -14.477 1 96.38 24 ALA B N 1
ATOM 1189 C CA . ALA B 1 24 ? 10.547 -10.375 -14.398 1 96.38 24 ALA B CA 1
ATOM 1190 C C . ALA B 1 24 ? 9.305 -11.211 -14.094 1 96.38 24 ALA B C 1
ATOM 1192 O O . ALA B 1 24 ? 9.266 -12.406 -14.391 1 96.38 24 ALA B O 1
ATOM 1193 N N . GLN B 1 25 ? 8.328 -10.609 -13.508 1 95.25 25 GLN B N 1
ATOM 1194 C CA . GLN B 1 25 ? 7.105 -11.328 -13.148 1 95.25 25 GLN B CA 1
ATOM 1195 C C . GLN B 1 25 ? 6.352 -11.781 -14.391 1 95.25 25 GLN B C 1
ATOM 1197 O O . GLN B 1 25 ? 5.496 -12.672 -14.32 1 95.25 25 GLN B O 1
ATOM 1202 N N . PHE B 1 26 ? 6.637 -11.219 -15.5 1 95.06 26 PHE B N 1
ATOM 1203 C CA . PHE B 1 26 ? 5.895 -11.492 -16.719 1 95.06 26 PHE B CA 1
ATOM 1204 C C . PHE B 1 26 ? 6.461 -12.711 -17.438 1 95.06 26 PHE B C 1
ATOM 1206 O O . PHE B 1 26 ? 5.918 -13.156 -18.453 1 95.06 26 PHE B O 1
ATOM 1213 N N . PHE B 1 27 ? 7.574 -13.266 -16.844 1 90.94 27 PHE B N 1
ATOM 1214 C CA . PHE B 1 27 ? 8.227 -14.398 -17.484 1 90.94 27 PHE B CA 1
ATOM 1215 C C . PHE B 1 27 ? 8.492 -15.516 -16.484 1 90.94 27 PHE B C 1
ATOM 1217 O O . PHE B 1 27 ? 9.43 -15.445 -15.695 1 90.94 27 PHE B O 1
ATOM 1224 N N . PRO B 1 28 ? 7.762 -16.625 -16.562 1 90.38 28 PRO B N 1
ATOM 1225 C CA . PRO B 1 28 ? 6.566 -16.844 -17.375 1 90.38 28 PRO B CA 1
ATOM 1226 C C . PRO B 1 28 ? 5.336 -16.125 -16.828 1 90.38 28 PRO B C 1
ATOM 1228 O O . PRO B 1 28 ? 5.238 -15.891 -15.625 1 90.38 2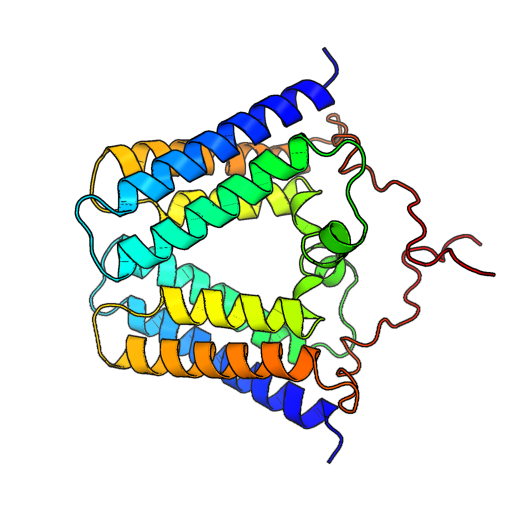8 PRO B O 1
ATOM 1231 N N . PRO B 1 29 ? 4.422 -15.789 -17.625 1 89.88 29 PRO B N 1
ATOM 1232 C CA . PRO B 1 29 ? 3.248 -15.023 -17.219 1 89.88 29 PRO B CA 1
ATOM 1233 C C . PRO B 1 29 ? 2.154 -15.898 -16.609 1 89.88 29 PRO B C 1
ATOM 1235 O O . PRO B 1 29 ? 1.952 -17.031 -17.047 1 89.88 29 PRO B O 1
ATOM 1238 N N . SER B 1 30 ? 1.668 -15.547 -15.516 1 90.5 30 SER B N 1
ATOM 1239 C CA . SER B 1 30 ? 0.415 -16 -14.922 1 90.5 30 SER B CA 1
ATOM 1240 C C . SER B 1 30 ? -0.453 -14.82 -14.5 1 90.5 30 SER B C 1
ATOM 1242 O O . SER B 1 30 ? 0.022 -13.688 -14.43 1 90.5 30 SER B O 1
ATOM 1244 N N . MET B 1 31 ? -1.729 -15.055 -14.312 1 88.94 31 MET B N 1
ATOM 1245 C CA . MET B 1 31 ? -2.615 -13.953 -13.938 1 88.94 31 MET B CA 1
ATOM 1246 C C . MET B 1 31 ? -2.127 -13.266 -12.672 1 88.94 31 MET B C 1
ATOM 1248 O O . MET B 1 31 ? -2.002 -12.039 -12.625 1 88.94 31 MET B O 1
ATOM 1252 N N . GLY B 1 32 ? -1.822 -14.047 -11.688 1 91.44 32 GLY B N 1
ATOM 1253 C CA . GLY B 1 32 ? -1.339 -13.5 -10.43 1 91.44 32 GLY B CA 1
ATOM 1254 C C . GLY B 1 32 ? -0.019 -12.766 -10.562 1 91.44 32 GLY B C 1
ATOM 1255 O O . GLY B 1 32 ? 0.148 -11.672 -10.016 1 91.44 32 GLY B O 1
ATOM 1256 N N . SER B 1 33 ? 0.922 -13.344 -11.297 1 93.94 33 SER B N 1
ATOM 1257 C CA . SER B 1 33 ? 2.24 -12.734 -11.438 1 93.94 33 SER B CA 1
ATOM 1258 C C . SER B 1 33 ? 2.172 -11.461 -12.266 1 93.94 33 SER B C 1
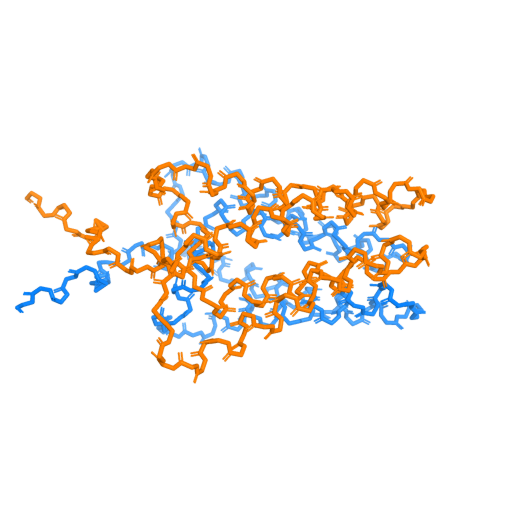ATOM 1260 O O . SER B 1 33 ? 2.928 -10.516 -12.023 1 93.94 33 SER B O 1
ATOM 1262 N N . ILE B 1 34 ? 1.313 -11.406 -13.227 1 94.62 34 ILE B N 1
ATOM 1263 C CA . ILE B 1 34 ? 1.156 -10.219 -14.062 1 94.62 34 ILE B CA 1
ATOM 1264 C C . ILE B 1 34 ? 0.628 -9.062 -13.219 1 94.62 34 ILE B C 1
ATOM 1266 O O . ILE B 1 34 ? 1.105 -7.93 -13.336 1 94.62 34 ILE B O 1
ATOM 1270 N N . ILE B 1 35 ? -0.329 -9.391 -12.406 1 95.38 35 ILE B N 1
ATOM 1271 C CA . ILE B 1 35 ? -0.921 -8.375 -11.547 1 95.38 35 ILE B CA 1
ATOM 1272 C C . ILE B 1 35 ? 0.132 -7.844 -10.578 1 95.38 35 ILE B C 1
ATOM 1274 O O . ILE B 1 35 ? 0.322 -6.629 -10.461 1 95.38 35 ILE B O 1
ATOM 1278 N N . VAL B 1 36 ? 0.836 -8.727 -9.938 1 95.94 36 VAL B N 1
ATOM 1279 C CA . VAL B 1 36 ? 1.895 -8.344 -9.016 1 95.94 36 VAL B CA 1
ATOM 1280 C C . VAL B 1 36 ? 2.963 -7.539 -9.75 1 95.94 36 VAL B C 1
ATOM 1282 O O . VAL B 1 36 ? 3.404 -6.492 -9.273 1 95.94 36 VAL B O 1
ATOM 1285 N N . GLY B 1 37 ? 3.334 -8.016 -10.922 1 97.38 37 GLY B N 1
ATOM 1286 C CA . GLY B 1 37 ? 4.348 -7.336 -11.711 1 97.38 37 GLY B CA 1
ATOM 1287 C C . GLY B 1 37 ? 3.967 -5.91 -12.062 1 97.38 37 GLY B C 1
ATOM 1288 O O . GLY B 1 37 ? 4.785 -4.996 -11.945 1 97.38 37 GLY B O 1
ATOM 1289 N N . ALA B 1 38 ? 2.734 -5.719 -12.523 1 97.75 38 ALA B N 1
ATOM 1290 C CA . ALA B 1 38 ? 2.248 -4.391 -12.883 1 97.75 38 ALA B CA 1
ATOM 1291 C C . ALA B 1 38 ? 2.328 -3.438 -11.695 1 97.75 38 ALA B C 1
ATOM 1293 O O . ALA B 1 38 ? 2.832 -2.318 -11.82 1 97.75 38 ALA B O 1
ATOM 1294 N N . TYR B 1 39 ? 1.871 -3.912 -10.57 1 97.94 39 TYR B N 1
ATOM 1295 C CA . TYR B 1 39 ? 1.881 -3.061 -9.383 1 97.94 39 TYR B CA 1
ATOM 1296 C C . TYR B 1 39 ? 3.309 -2.777 -8.93 1 97.94 39 TYR B C 1
ATOM 1298 O O . TYR B 1 39 ? 3.631 -1.649 -8.547 1 97.94 39 TYR B O 1
ATOM 1306 N N . VAL B 1 40 ? 4.164 -3.77 -8.922 1 98.31 40 VAL B N 1
ATOM 1307 C CA . VAL B 1 40 ? 5.535 -3.604 -8.453 1 98.31 40 VAL B CA 1
ATOM 1308 C C . VAL B 1 40 ? 6.273 -2.609 -9.344 1 98.31 40 VAL B C 1
ATOM 1310 O O . VAL B 1 40 ? 7.082 -1.811 -8.867 1 98.31 40 VAL B O 1
ATOM 1313 N N . ILE B 1 41 ? 6.008 -2.619 -10.625 1 98.56 41 ILE B N 1
ATOM 1314 C CA . ILE B 1 41 ? 6.598 -1.659 -11.555 1 98.56 41 ILE B CA 1
ATOM 1315 C C . ILE B 1 41 ? 6.145 -0.247 -11.188 1 98.56 41 ILE B C 1
ATOM 1317 O O . ILE B 1 41 ? 6.969 0.667 -11.078 1 98.56 41 ILE B O 1
ATOM 1321 N N . VAL B 1 42 ? 4.84 -0.089 -10.984 1 98 42 VAL B N 1
ATOM 1322 C CA . VAL B 1 42 ? 4.297 1.215 -10.617 1 98 42 VAL B CA 1
ATOM 1323 C C . VAL B 1 42 ? 4.914 1.682 -9.305 1 98 42 VAL B C 1
ATOM 1325 O O . VAL B 1 42 ? 5.34 2.834 -9.18 1 98 42 VAL B O 1
ATOM 1328 N N . PHE B 1 43 ? 4.984 0.8 -8.32 1 97.94 43 PHE B N 1
ATOM 1329 C CA . PHE B 1 43 ? 5.555 1.13 -7.02 1 97.94 43 PHE B CA 1
ATOM 1330 C C . PHE B 1 43 ? 7.02 1.52 -7.152 1 97.94 43 PHE B C 1
ATOM 1332 O O . PHE B 1 43 ? 7.488 2.439 -6.48 1 97.94 43 PHE B O 1
ATOM 1339 N N . GLY B 1 44 ? 7.762 0.766 -7.965 1 98.19 44 GLY B N 1
ATOM 1340 C CA . GLY B 1 44 ? 9.156 1.097 -8.188 1 98.19 44 GLY B CA 1
ATOM 1341 C C . GLY B 1 44 ? 9.359 2.469 -8.805 1 98.19 44 GLY B C 1
ATOM 1342 O O . GLY B 1 44 ? 10.25 3.213 -8.398 1 98.19 44 GLY B O 1
ATOM 1343 N N . LEU B 1 45 ? 8.539 2.82 -9.758 1 97.56 45 LEU B N 1
ATOM 1344 C CA . LEU B 1 45 ? 8.594 4.129 -10.398 1 97.56 45 LEU B CA 1
ATOM 1345 C C . LEU B 1 45 ? 8.266 5.238 -9.406 1 97.56 45 LEU B C 1
ATOM 1347 O O . LEU B 1 45 ? 8.875 6.312 -9.445 1 97.56 45 LEU B O 1
ATOM 1351 N N . LEU B 1 46 ? 7.32 4.957 -8.539 1 95.81 46 LEU B N 1
ATOM 1352 C CA . LEU B 1 46 ? 6.957 5.941 -7.531 1 95.81 46 LEU B CA 1
ATOM 1353 C C . LEU B 1 46 ? 8.094 6.148 -6.539 1 95.81 46 LEU B C 1
ATOM 1355 O O . LEU B 1 46 ? 8.477 7.289 -6.254 1 95.81 46 LEU B O 1
ATOM 1359 N N . VAL B 1 47 ? 8.648 5.066 -6.039 1 95.88 47 VAL B N 1
ATOM 1360 C CA . VAL B 1 47 ? 9.719 5.117 -5.043 1 95.88 47 VAL B CA 1
ATOM 1361 C C . VAL B 1 47 ? 10.945 5.793 -5.641 1 95.88 47 VAL B C 1
ATOM 1363 O O . VAL B 1 47 ? 11.508 6.719 -5.047 1 95.88 47 VAL B O 1
ATOM 1366 N N . GLY B 1 48 ? 11.383 5.348 -6.781 1 94.81 48 GLY B N 1
ATOM 1367 C CA . GLY B 1 48 ? 12.531 5.938 -7.438 1 94.81 48 GLY B CA 1
ATOM 1368 C C . GLY B 1 48 ? 12.281 7.352 -7.93 1 94.81 48 GLY B C 1
ATOM 1369 O O . GLY B 1 48 ? 13.141 8.219 -7.805 1 94.81 48 GLY B O 1
ATOM 1370 N N . GLY B 1 49 ? 11.102 7.602 -8.484 1 94.06 49 GLY B N 1
ATOM 1371 C CA . GLY B 1 49 ? 10.75 8.898 -9.039 1 94.06 49 GLY B CA 1
ATOM 1372 C C . GLY B 1 49 ? 10.695 10 -7.996 1 94.06 49 GLY B C 1
ATOM 1373 O O . GLY B 1 49 ? 11.062 11.141 -8.281 1 94.06 49 GLY B O 1
ATOM 1374 N N . LEU B 1 50 ? 10.258 9.641 -6.812 1 91.62 50 LEU B N 1
ATOM 1375 C CA . LEU B 1 50 ? 10.164 10.617 -5.727 1 91.62 50 LEU B CA 1
ATOM 1376 C C . LEU B 1 50 ? 11.539 11.18 -5.387 1 91.62 50 LEU B C 1
ATOM 1378 O O . LEU B 1 50 ? 11.656 12.312 -4.914 1 91.62 50 LEU B O 1
ATOM 1382 N N . GLU B 1 51 ? 12.57 10.391 -5.66 1 91.06 51 GLU B N 1
ATOM 1383 C CA . GLU B 1 51 ? 13.922 10.805 -5.301 1 91.06 51 GLU B CA 1
ATOM 1384 C C . GLU B 1 51 ? 14.469 11.828 -6.289 1 91.06 51 GLU B C 1
ATOM 1386 O O . GLU B 1 51 ? 15.492 12.469 -6.027 1 91.06 51 GLU B O 1
ATOM 1391 N N . PHE B 1 52 ? 13.805 11.992 -7.398 1 90.88 52 PHE B N 1
ATOM 1392 C CA . PHE B 1 52 ? 14.25 12.953 -8.398 1 90.88 52 PHE B CA 1
ATOM 1393 C C . PHE B 1 52 ? 13.484 14.266 -8.266 1 90.88 52 PHE B C 1
ATOM 1395 O O . PHE B 1 52 ? 13.789 15.242 -8.961 1 90.88 52 PHE B O 1
ATOM 1402 N N . LEU B 1 53 ? 12.578 14.25 -7.312 1 86.38 53 LEU B N 1
ATOM 1403 C CA . LEU B 1 53 ? 11.805 15.469 -7.098 1 86.38 53 LEU B CA 1
ATOM 1404 C C . LEU B 1 53 ? 12.523 16.406 -6.121 1 86.38 53 LEU B C 1
ATOM 1406 O O . LEU B 1 53 ? 12.805 16.016 -4.984 1 86.38 53 LEU B O 1
ATOM 1410 N N . PRO B 1 54 ? 12.82 17.578 -6.52 1 83 54 PRO B N 1
ATOM 1411 C CA . PRO B 1 54 ? 13.469 18.516 -5.605 1 83 54 PRO B CA 1
ATOM 1412 C C . PRO B 1 54 ? 12.578 18.922 -4.434 1 83 54 PRO B C 1
ATOM 1414 O O . PRO B 1 54 ? 13.055 19.016 -3.299 1 83 54 PRO B O 1
ATOM 1417 N N . THR B 1 55 ? 11.289 19.188 -4.773 1 83.88 55 THR B N 1
ATOM 1418 C CA . THR B 1 55 ? 10.289 19.453 -3.744 1 83.88 55 THR B CA 1
ATOM 1419 C C . THR B 1 55 ? 9.117 18.484 -3.867 1 83.88 55 THR B C 1
ATOM 1421 O O . THR B 1 55 ? 8.523 18.359 -4.941 1 83.88 55 THR B O 1
ATOM 1424 N N . VAL B 1 56 ? 8.906 17.734 -2.84 1 81.56 56 VAL B N 1
ATOM 1425 C CA . VAL B 1 56 ? 7.801 16.781 -2.854 1 81.56 56 VAL B CA 1
ATOM 1426 C C . VAL B 1 56 ? 6.469 17.531 -2.807 1 81.56 56 VAL B C 1
ATOM 1428 O O . VAL B 1 56 ? 6.227 18.328 -1.89 1 81.56 56 VAL B O 1
ATOM 1431 N N . PRO B 1 57 ? 5.719 17.328 -3.879 1 84.06 57 PRO B N 1
ATOM 1432 C CA . PRO B 1 57 ? 4.414 18 -3.889 1 84.06 57 PRO B CA 1
ATOM 1433 C C . PRO B 1 57 ? 3.523 17.562 -2.727 1 84.06 57 PRO B C 1
ATOM 1435 O O . PRO B 1 57 ? 3.631 16.422 -2.254 1 84.06 57 PRO B O 1
ATOM 1438 N N . ASP B 1 58 ? 2.596 18.406 -2.402 1 83.75 58 ASP B N 1
ATOM 1439 C CA . ASP B 1 58 ? 1.703 18.188 -1.27 1 83.75 58 ASP B CA 1
ATOM 1440 C C . ASP B 1 58 ? 0.834 16.953 -1.483 1 83.75 58 ASP B C 1
ATOM 1442 O O . ASP B 1 58 ? 0.496 16.25 -0.527 1 83.75 58 ASP B O 1
ATOM 1446 N N . TYR B 1 59 ? 0.508 16.719 -2.766 1 83.19 59 TYR B N 1
ATOM 1447 C CA . TYR B 1 59 ? -0.377 15.602 -3.041 1 83.19 59 TYR B CA 1
ATOM 1448 C C . TYR B 1 59 ? 0.307 14.273 -2.721 1 83.19 59 TYR B C 1
ATOM 1450 O O . TYR B 1 59 ? -0.341 13.328 -2.273 1 83.19 59 TYR B O 1
ATOM 1458 N N . VAL B 1 60 ? 1.555 14.203 -2.867 1 84.94 60 VAL B N 1
ATOM 1459 C CA . VAL B 1 60 ? 2.293 12.984 -2.57 1 84.94 60 VAL B CA 1
ATOM 1460 C C . VAL B 1 60 ? 2.305 12.742 -1.062 1 84.94 60 VAL B C 1
ATOM 1462 O O . VAL B 1 60 ? 2.074 11.617 -0.604 1 84.94 60 VAL B O 1
ATOM 1465 N N . TYR B 1 61 ? 2.422 13.789 -0.39 1 82 61 TYR B N 1
ATOM 1466 C CA . TYR B 1 61 ? 2.41 13.672 1.064 1 82 61 TYR B CA 1
ATOM 1467 C C . TYR B 1 61 ? 1.022 13.297 1.57 1 82 61 TYR B C 1
ATOM 1469 O O . TYR B 1 61 ? 0.892 12.539 2.535 1 82 61 TYR B O 1
ATOM 1477 N N . ARG B 1 62 ? 0.151 13.797 0.89 1 83.12 62 ARG B N 1
ATOM 1478 C CA . ARG B 1 62 ? -1.229 13.555 1.302 1 83.12 62 ARG B CA 1
ATOM 1479 C C . ARG B 1 62 ? -1.606 12.086 1.123 1 83.12 62 ARG B C 1
ATOM 1481 O O . ARG B 1 62 ? -2.33 11.523 1.945 1 83.12 62 ARG B O 1
ATOM 1488 N N . TYR B 1 63 ? -1.098 11.445 0.155 1 85.62 63 TYR B N 1
ATOM 1489 C CA . TYR B 1 63 ? -1.562 10.102 -0.182 1 85.62 63 TYR B CA 1
ATOM 1490 C C . TYR B 1 63 ? -0.517 9.062 0.187 1 85.62 63 TYR B C 1
ATOM 1492 O O . TYR B 1 63 ? -0.852 7.898 0.436 1 85.62 63 TYR B O 1
ATOM 1500 N N . ALA B 1 64 ? 0.69 9.508 0.237 1 90.31 64 ALA B N 1
ATOM 1501 C CA . ALA B 1 64 ? 1.766 8.539 0.436 1 90.31 64 ALA B CA 1
ATOM 1502 C C . ALA B 1 64 ? 2.713 8.992 1.544 1 90.31 64 ALA B C 1
ATOM 1504 O O . ALA B 1 64 ? 3.934 8.922 1.391 1 90.31 64 ALA B O 1
ATOM 1505 N N . SER B 1 65 ? 2.17 9.453 2.654 1 87.5 65 SER B N 1
ATOM 1506 C CA . SER B 1 65 ? 2.977 9.984 3.748 1 87.5 65 SER B CA 1
ATOM 1507 C C . SER B 1 65 ? 3.881 8.914 4.344 1 87.5 65 SER B C 1
ATOM 1509 O O . SER B 1 65 ? 4.977 9.211 4.82 1 87.5 65 SER B O 1
ATOM 1511 N N . PHE B 1 66 ? 3.471 7.688 4.258 1 90.25 66 PHE B N 1
ATOM 1512 C CA . PHE B 1 66 ? 4.234 6.59 4.84 1 90.25 66 PHE B CA 1
ATOM 1513 C C . PHE B 1 66 ? 5.574 6.434 4.133 1 90.25 66 PHE B C 1
ATOM 1515 O O . PHE B 1 66 ? 6.543 5.949 4.73 1 90.25 66 PHE B O 1
ATOM 1522 N N . LEU B 1 67 ? 5.703 6.906 2.875 1 91.81 67 LEU B N 1
ATOM 1523 C CA . LEU B 1 67 ? 6.938 6.773 2.107 1 91.81 67 LEU B CA 1
ATOM 1524 C C . LEU B 1 67 ? 8.008 7.727 2.629 1 91.81 67 LEU B C 1
ATOM 1526 O O . LEU B 1 67 ? 9.18 7.598 2.283 1 91.81 67 LEU B O 1
ATOM 1530 N N . PHE B 1 68 ? 7.609 8.609 3.506 1 87.81 68 PHE B N 1
ATOM 1531 C CA . PHE B 1 68 ? 8.531 9.625 4 1 87.81 68 PHE B CA 1
ATOM 1532 C C . PHE B 1 68 ? 8.891 9.359 5.461 1 87.81 68 PHE B C 1
ATOM 1534 O O . PHE B 1 68 ? 9.234 10.289 6.195 1 87.81 68 PHE B O 1
ATOM 1541 N N . SER B 1 69 ? 8.734 8.156 5.84 1 88.56 69 SER B N 1
ATOM 1542 C CA . SER B 1 69 ? 9.156 7.652 7.145 1 88.56 69 SER B CA 1
ATOM 1543 C C . SER B 1 69 ? 9.953 6.359 7.012 1 88.56 69 SER B C 1
ATOM 1545 O O . SER B 1 69 ? 9.758 5.598 6.062 1 88.56 69 SER B O 1
ATOM 1547 N N . PHE B 1 70 ? 10.828 6.148 7.973 1 91.56 70 PHE B N 1
ATOM 1548 C CA . PHE B 1 70 ? 11.594 4.91 7.965 1 91.56 70 PHE B CA 1
ATOM 1549 C C . PHE B 1 70 ? 10.688 3.707 8.172 1 91.56 70 PHE B C 1
ATOM 1551 O O . PHE B 1 70 ? 10.812 2.701 7.469 1 91.56 70 PHE B O 1
ATOM 1558 N N . LEU B 1 71 ? 9.812 3.842 9.086 1 92.12 71 LEU B N 1
ATOM 1559 C CA . LEU B 1 71 ? 8.898 2.754 9.414 1 92.12 71 LEU B CA 1
ATOM 1560 C C . LEU B 1 71 ? 7.996 2.426 8.234 1 92.12 71 LEU B C 1
ATOM 1562 O O . LEU B 1 71 ? 7.863 1.261 7.852 1 92.12 71 LEU B O 1
ATOM 1566 N N . GLY B 1 72 ? 7.391 3.467 7.711 1 93.56 72 GLY B N 1
ATOM 1567 C CA . GLY B 1 72 ? 6.492 3.27 6.582 1 93.56 72 GLY B CA 1
ATOM 1568 C C . GLY B 1 72 ? 7.191 2.721 5.352 1 93.56 72 GLY B C 1
ATOM 1569 O O . GLY B 1 72 ? 6.719 1.761 4.738 1 93.56 72 GLY B O 1
ATOM 1570 N N . ARG B 1 73 ? 8.258 3.275 5.055 1 94.88 73 ARG B N 1
ATOM 1571 C CA . ARG B 1 73 ? 9.039 2.842 3.898 1 94.88 73 ARG B CA 1
ATOM 1572 C C . ARG B 1 73 ? 9.555 1.418 4.086 1 94.88 73 ARG B C 1
ATOM 1574 O O . ARG B 1 73 ? 9.539 0.62 3.146 1 94.88 73 ARG B O 1
ATOM 1581 N N . GLY B 1 74 ? 10.047 1.193 5.258 1 96.62 74 GLY B N 1
ATOM 1582 C CA . GLY B 1 74 ? 10.523 -0.15 5.559 1 96.62 74 GLY B CA 1
ATOM 1583 C C . GLY B 1 74 ? 9.445 -1.208 5.391 1 96.62 74 GLY B C 1
ATOM 1584 O O . GLY B 1 74 ? 9.672 -2.227 4.73 1 96.62 74 GLY B O 1
ATOM 1585 N N . ALA B 1 75 ? 8.305 -0.973 5.977 1 96.38 75 ALA B N 1
ATOM 1586 C CA . ALA B 1 75 ? 7.188 -1.901 5.855 1 96.38 75 ALA B CA 1
ATOM 1587 C C . ALA B 1 75 ? 6.777 -2.078 4.398 1 96.38 75 ALA B C 1
ATOM 1589 O O . ALA B 1 75 ? 6.449 -3.189 3.969 1 96.38 75 ALA B O 1
ATOM 1590 N N . PHE B 1 76 ? 6.789 -0.999 3.668 1 97.69 76 PHE B N 1
ATOM 1591 C CA . PHE B 1 76 ? 6.418 -1.02 2.258 1 97.69 76 PHE B CA 1
ATOM 1592 C C . PHE B 1 76 ? 7.395 -1.873 1.456 1 97.69 76 PHE B C 1
ATOM 1594 O O . PHE B 1 76 ? 6.98 -2.674 0.616 1 97.69 76 PHE B O 1
ATOM 1601 N N . TYR B 1 77 ? 8.688 -1.699 1.677 1 98.5 77 TYR B N 1
ATOM 1602 C CA . TYR B 1 77 ? 9.695 -2.482 0.972 1 98.5 77 TYR B CA 1
ATOM 1603 C C . TYR B 1 77 ? 9.562 -3.963 1.302 1 98.5 77 TYR B C 1
ATOM 1605 O O . TYR B 1 77 ? 9.703 -4.816 0.422 1 98.5 77 TYR B O 1
ATOM 1613 N N . ILE B 1 78 ? 9.32 -4.258 2.561 1 98.31 78 ILE B N 1
ATOM 1614 C CA . ILE B 1 78 ? 9.125 -5.648 2.961 1 98.31 78 ILE B CA 1
ATOM 1615 C C . ILE B 1 78 ? 7.902 -6.219 2.246 1 98.31 78 ILE B C 1
ATOM 1617 O O . ILE B 1 78 ? 7.938 -7.348 1.75 1 98.31 78 ILE B O 1
ATOM 1621 N N . PHE B 1 79 ? 6.844 -5.43 2.201 1 97.81 79 PHE B N 1
ATOM 1622 C CA . PHE B 1 79 ? 5.621 -5.828 1.508 1 97.81 79 PHE B CA 1
ATOM 1623 C C . PHE B 1 79 ? 5.91 -6.133 0.043 1 97.81 79 PHE B C 1
ATOM 1625 O O . PHE B 1 79 ? 5.605 -7.23 -0.438 1 97.81 79 PHE B O 1
ATOM 1632 N N . VAL B 1 80 ? 6.527 -5.188 -0.693 1 97.88 80 VAL B N 1
ATOM 1633 C CA . VAL B 1 80 ? 6.797 -5.32 -2.121 1 97.88 80 VAL B CA 1
ATOM 1634 C C . VAL B 1 80 ? 7.77 -6.473 -2.359 1 97.88 80 VAL B C 1
ATOM 1636 O O . VAL B 1 80 ? 7.57 -7.285 -3.264 1 97.88 80 VAL B O 1
ATOM 1639 N N . GLY B 1 81 ? 8.789 -6.52 -1.539 1 98.12 81 GLY B N 1
ATOM 1640 C CA . GLY B 1 81 ? 9.758 -7.598 -1.685 1 98.12 81 GLY B CA 1
ATOM 1641 C C . GLY B 1 81 ? 9.148 -8.977 -1.533 1 98.12 81 GLY B C 1
ATOM 1642 O O . GLY B 1 81 ? 9.453 -9.883 -2.311 1 98.12 81 GLY B O 1
ATOM 1643 N N . SER B 1 82 ? 8.297 -9.148 -0.591 1 97.44 82 SER B N 1
ATOM 1644 C CA . SER B 1 82 ? 7.742 -10.461 -0.288 1 97.44 82 SER B CA 1
ATOM 1645 C C . SER B 1 82 ? 6.758 -10.906 -1.364 1 97.44 82 SER B C 1
ATOM 1647 O O . SER B 1 82 ? 6.664 -12.102 -1.675 1 97.44 82 SER B O 1
ATOM 1649 N N . ILE B 1 83 ? 5.992 -10 -1.908 1 95.75 83 ILE B N 1
ATOM 1650 C CA . ILE B 1 83 ? 4.973 -10.414 -2.863 1 95.75 83 ILE B CA 1
ATOM 1651 C C . ILE B 1 83 ? 5.637 -10.844 -4.172 1 95.75 83 ILE B C 1
ATOM 1653 O O . ILE B 1 83 ? 4.988 -11.438 -5.035 1 95.75 83 ILE B O 1
ATOM 1657 N N . MET B 1 84 ? 6.914 -10.484 -4.367 1 96.62 84 MET B N 1
ATOM 1658 C CA . MET B 1 84 ? 7.629 -10.875 -5.578 1 96.62 84 MET B CA 1
ATOM 1659 C C . MET B 1 84 ? 8.227 -12.266 -5.43 1 96.62 84 MET B C 1
ATOM 1661 O O . MET B 1 84 ? 8.688 -12.859 -6.406 1 96.62 84 MET B O 1
ATOM 1665 N N . LEU B 1 85 ? 8.125 -12.82 -4.219 1 93.38 85 LEU B N 1
ATOM 1666 C CA . LEU B 1 85 ? 8.867 -14.039 -3.916 1 93.38 85 LEU B CA 1
ATOM 1667 C C . LEU B 1 85 ? 8.094 -15.273 -4.363 1 93.38 85 LEU B C 1
ATOM 1669 O O . LEU B 1 85 ? 7.602 -16.031 -3.533 1 93.38 85 LEU B O 1
ATOM 1673 N N . HIS B 1 86 ? 8.109 -15.625 -5.578 1 90.19 86 HIS B N 1
ATOM 1674 C CA . HIS B 1 86 ? 7.531 -16.859 -6.113 1 90.19 86 HIS B CA 1
ATOM 1675 C C . HIS B 1 86 ? 8.047 -17.141 -7.52 1 90.19 86 HIS B C 1
ATOM 1677 O O . HIS B 1 86 ? 8.445 -16.219 -8.234 1 90.19 86 HIS B O 1
ATOM 1683 N N . GLY B 1 87 ? 8.102 -18.406 -7.797 1 89.31 87 GLY B N 1
ATOM 1684 C CA . GLY B 1 87 ? 8.43 -18.781 -9.164 1 89.31 87 GLY B CA 1
ATOM 1685 C C . GLY B 1 87 ? 9.922 -18.859 -9.422 1 89.31 87 GLY B C 1
ATOM 1686 O O . GLY B 1 87 ? 10.648 -19.562 -8.727 1 89.31 87 GLY B O 1
ATOM 1687 N N . HIS B 1 88 ? 10.367 -17.969 -10.273 1 88.94 88 HIS B N 1
ATOM 1688 C CA . HIS B 1 88 ? 11.719 -18.031 -10.82 1 88.94 88 HIS B CA 1
ATOM 1689 C C . HIS B 1 88 ? 12.727 -17.375 -9.898 1 88.94 88 HIS B C 1
ATOM 1691 O O . HIS B 1 88 ? 12.367 -16.547 -9.062 1 88.94 88 HIS B O 1
ATOM 1697 N N . VAL B 1 89 ? 13.992 -17.641 -10.102 1 91.88 89 VAL B N 1
ATOM 1698 C CA . VAL B 1 89 ? 15.109 -17.219 -9.258 1 91.88 89 VAL B CA 1
ATOM 1699 C C . VAL B 1 89 ? 15.258 -15.703 -9.305 1 91.88 89 VAL B C 1
ATOM 1701 O O . VAL B 1 89 ? 15.547 -15.07 -8.289 1 91.88 89 VAL B O 1
ATOM 1704 N N . LEU B 1 90 ? 15.078 -15.086 -10.43 1 92.88 90 LEU B N 1
ATOM 1705 C CA . LEU B 1 90 ? 15.234 -13.641 -10.57 1 92.88 90 LEU B CA 1
ATOM 1706 C C . LEU B 1 90 ? 14.242 -12.898 -9.68 1 92.88 90 LEU B C 1
ATOM 1708 O O . LEU B 1 90 ? 14.562 -11.844 -9.133 1 92.88 90 LEU B O 1
ATOM 1712 N N . ARG B 1 91 ? 13.07 -13.375 -9.539 1 95.25 91 ARG B N 1
ATOM 1713 C CA . ARG B 1 91 ? 12.047 -12.789 -8.68 1 95.25 91 ARG B CA 1
ATOM 1714 C C . ARG B 1 91 ? 12.438 -12.898 -7.207 1 95.25 91 ARG B C 1
ATOM 1716 O O . ARG B 1 91 ? 12.25 -11.945 -6.441 1 95.25 91 ARG B O 1
ATOM 1723 N N . TYR B 1 92 ? 13.055 -14.039 -6.867 1 95.19 92 TYR B N 1
ATOM 1724 C CA . TYR B 1 92 ? 13.523 -14.234 -5.5 1 95.19 92 TYR B CA 1
ATOM 1725 C C . TYR B 1 92 ? 14.664 -13.281 -5.172 1 95.19 92 TYR B C 1
ATOM 1727 O O . TYR B 1 92 ? 14.734 -12.734 -4.07 1 95.19 92 TYR B O 1
ATOM 1735 N N . ILE B 1 93 ? 15.523 -13.148 -6.113 1 97.25 93 ILE B N 1
ATOM 1736 C CA . ILE B 1 93 ? 16.656 -12.266 -5.898 1 97.25 93 ILE B CA 1
ATOM 1737 C C . ILE B 1 93 ? 16.172 -10.828 -5.723 1 97.25 93 ILE B C 1
ATOM 1739 O O . ILE B 1 93 ? 16.516 -10.164 -4.746 1 97.25 93 ILE B O 1
ATOM 1743 N N . ALA B 1 94 ? 15.344 -10.398 -6.688 1 97.5 94 ALA B N 1
ATOM 1744 C CA . ALA B 1 94 ? 14.82 -9.039 -6.617 1 97.5 94 ALA B CA 1
ATOM 1745 C C . ALA B 1 94 ? 14.008 -8.828 -5.348 1 97.5 94 ALA B C 1
ATOM 1747 O O . ALA B 1 94 ? 14.211 -7.844 -4.625 1 97.5 94 ALA B O 1
ATOM 1748 N N . GLY B 1 95 ? 13.062 -9.75 -5.062 1 97.81 95 GLY B N 1
ATOM 1749 C CA . GLY B 1 95 ? 12.227 -9.641 -3.875 1 97.81 95 GLY B CA 1
ATOM 1750 C C . GLY B 1 95 ? 13.023 -9.641 -2.586 1 97.81 95 GLY B C 1
ATOM 1751 O O . GLY B 1 95 ? 12.734 -8.875 -1.667 1 97.81 95 GLY B O 1
ATOM 1752 N N . SER B 1 96 ? 14.07 -10.461 -2.557 1 98.12 96 SER B N 1
ATOM 1753 C CA . SER B 1 96 ? 14.898 -10.547 -1.358 1 98.12 96 SER B CA 1
ATOM 1754 C C . SER B 1 96 ? 15.695 -9.266 -1.14 1 98.12 96 SER B C 1
ATOM 1756 O O . SER B 1 96 ? 15.797 -8.781 -0.013 1 98.12 96 SER B O 1
ATOM 1758 N N . LEU B 1 97 ? 16.25 -8.781 -2.141 1 98.44 97 LEU B N 1
ATOM 1759 C CA . LEU B 1 97 ? 17.031 -7.547 -2.021 1 98.44 97 LEU B CA 1
ATOM 1760 C C . LEU B 1 97 ? 16.141 -6.406 -1.521 1 98.44 97 LEU B C 1
ATOM 1762 O O . LEU B 1 97 ? 16.5 -5.723 -0.556 1 98.44 97 LEU B O 1
ATOM 1766 N N . VAL B 1 98 ? 15 -6.223 -2.15 1 98.5 98 VAL B N 1
ATOM 1767 C CA . VAL B 1 98 ? 14.07 -5.172 -1.75 1 98.5 98 VAL B CA 1
ATOM 1768 C C . VAL B 1 98 ? 13.609 -5.406 -0.313 1 98.5 98 VAL B C 1
ATOM 1770 O O . VAL B 1 98 ? 13.578 -4.473 0.495 1 98.5 98 VAL B O 1
ATOM 1773 N N . GLY B 1 99 ? 13.273 -6.617 -0.016 1 98.38 99 GLY B N 1
ATOM 1774 C CA . GLY B 1 99 ? 12.828 -6.965 1.325 1 98.38 99 GLY B CA 1
ATOM 1775 C C . GLY B 1 99 ? 13.883 -6.707 2.387 1 98.38 99 GLY B C 1
ATOM 1776 O O . GLY B 1 99 ? 13.578 -6.18 3.457 1 98.38 99 GLY B O 1
ATOM 1777 N N . PHE B 1 100 ? 15.125 -7.047 2.107 1 98.38 100 PHE B N 1
ATOM 1778 C CA . PHE B 1 100 ? 16.203 -6.855 3.061 1 98.38 100 PHE B CA 1
ATOM 1779 C C . PHE B 1 100 ? 16.453 -5.371 3.309 1 98.38 100 PHE B C 1
ATOM 1781 O O . PHE B 1 100 ? 16.734 -4.965 4.438 1 98.38 100 PHE B O 1
ATOM 1788 N N . VAL B 1 101 ? 16.406 -4.582 2.264 1 98.19 101 VAL B N 1
ATOM 1789 C CA . VAL B 1 101 ? 16.516 -3.141 2.451 1 98.19 101 VAL B CA 1
ATOM 1790 C C . VAL B 1 101 ? 15.391 -2.648 3.352 1 98.19 101 VAL B C 1
ATOM 1792 O O . VAL B 1 101 ? 15.602 -1.795 4.215 1 98.19 101 VAL B O 1
ATOM 1795 N N . GLY B 1 102 ? 14.188 -3.158 3.1 1 98.19 102 GLY B N 1
ATOM 1796 C CA . GLY B 1 102 ? 13.062 -2.822 3.961 1 98.19 102 GLY B CA 1
ATOM 1797 C C . GLY B 1 102 ? 13.328 -3.123 5.426 1 98.19 102 GLY B C 1
ATOM 1798 O O . GLY B 1 102 ? 13.031 -2.301 6.293 1 98.19 102 GLY B O 1
ATOM 1799 N N . VAL B 1 103 ? 13.844 -4.281 5.73 1 97.88 103 VAL B N 1
ATOM 1800 C CA . VAL B 1 103 ? 14.188 -4.66 7.094 1 97.88 103 VAL B CA 1
ATOM 1801 C C . VAL B 1 103 ? 15.211 -3.68 7.66 1 97.88 103 VAL B C 1
ATOM 1803 O O . VAL B 1 103 ? 15.125 -3.281 8.828 1 97.88 103 VAL B O 1
ATOM 1806 N N . GLY B 1 104 ? 16.141 -3.373 6.887 1 96.75 104 GLY B N 1
ATOM 1807 C CA . GLY B 1 104 ? 17.109 -2.365 7.293 1 96.75 104 GLY B CA 1
ATOM 1808 C C . GLY B 1 104 ? 16.469 -1.044 7.672 1 96.75 104 GLY B C 1
ATOM 1809 O O . GLY B 1 104 ? 16.812 -0.451 8.695 1 96.75 104 GLY B O 1
ATOM 1810 N N . TYR B 1 105 ? 15.539 -0.597 6.812 1 95.69 105 TYR B N 1
ATOM 1811 C CA . TYR B 1 105 ? 14.828 0.646 7.102 1 95.69 105 TYR B CA 1
ATOM 1812 C C . TYR B 1 105 ? 14.047 0.537 8.406 1 95.69 105 TYR B C 1
ATOM 1814 O O . TYR B 1 105 ? 14.016 1.479 9.195 1 95.69 105 TYR B O 1
ATOM 1822 N N . LEU B 1 106 ? 13.391 -0.564 8.609 1 95.31 106 LEU B N 1
ATOM 1823 C CA . LEU B 1 106 ? 12.664 -0.767 9.852 1 95.31 106 LEU B CA 1
ATOM 1824 C C . LEU B 1 106 ? 13.594 -0.67 11.055 1 95.31 106 LEU B C 1
ATOM 1826 O O . LEU B 1 106 ? 13.242 -0.078 12.078 1 95.31 106 LEU B O 1
ATOM 1830 N N . ALA B 1 107 ? 14.742 -1.267 10.953 1 94.75 107 ALA B N 1
ATOM 1831 C CA . ALA B 1 107 ? 15.727 -1.245 12.031 1 94.75 107 ALA B CA 1
ATOM 1832 C C . ALA B 1 107 ? 16.219 0.175 12.289 1 94.75 107 ALA B C 1
ATOM 1834 O O .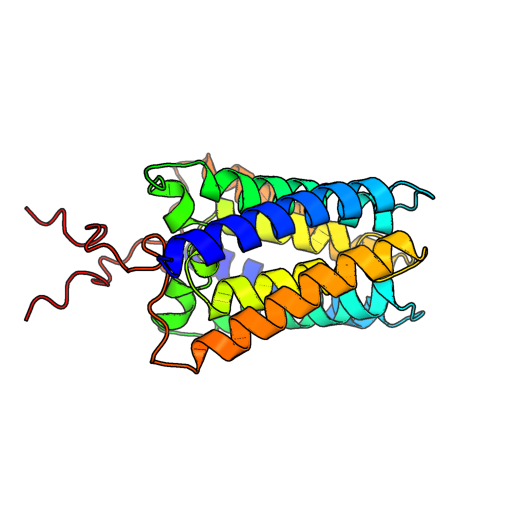 ALA B 1 107 ? 16.469 0.55 13.438 1 94.75 107 ALA B O 1
ATOM 1835 N N . LEU B 1 108 ? 16.344 0.951 11.242 1 91.56 108 LEU B N 1
ATOM 1836 C CA . LEU B 1 108 ? 16.844 2.316 11.367 1 91.56 108 LEU B CA 1
ATOM 1837 C C . LEU B 1 108 ? 15.844 3.195 12.117 1 91.56 108 LEU B C 1
ATOM 1839 O O . LEU B 1 108 ? 16.219 4.238 12.656 1 91.56 108 LEU B O 1
ATOM 1843 N N . GLU B 1 109 ? 14.594 2.814 12.023 1 87.5 109 GLU B N 1
ATOM 1844 C CA . GLU B 1 109 ? 13.586 3.545 12.789 1 87.5 109 GLU B CA 1
ATOM 1845 C C . GLU B 1 109 ? 13.93 3.564 14.273 1 87.5 109 GLU B C 1
ATOM 1847 O O . GLU B 1 109 ? 13.578 4.512 14.984 1 87.5 109 GLU B O 1
ATOM 1852 N N . PHE B 1 110 ? 14.633 2.607 14.75 1 87.88 110 PHE B N 1
ATOM 1853 C CA . PHE B 1 110 ? 14.93 2.477 16.172 1 87.88 110 PHE B CA 1
ATOM 1854 C C . PHE B 1 110 ? 16.328 2.984 16.484 1 87.88 110 PHE B C 1
ATOM 1856 O O . PHE B 1 110 ? 16.797 2.863 17.625 1 87.88 110 PHE B O 1
ATOM 1863 N N . VAL B 1 111 ? 16.969 3.498 15.555 1 82.62 111 VAL B N 1
ATOM 1864 C CA . VAL B 1 111 ? 18.297 4.074 15.773 1 82.62 111 VAL B CA 1
ATOM 1865 C C . VAL B 1 111 ? 18.203 5.598 15.789 1 82.62 111 VAL B C 1
ATOM 1867 O O . VAL B 1 111 ? 18.047 6.23 14.742 1 82.62 111 VAL B O 1
ATOM 1870 N N . PRO B 1 112 ? 18.094 6.168 16.906 1 73.75 112 PRO B N 1
ATOM 1871 C CA . PRO B 1 112 ? 17.906 7.613 17.031 1 73.75 112 PRO B CA 1
ATOM 1872 C C . PRO B 1 112 ? 19.047 8.414 16.406 1 73.75 112 PRO B C 1
ATOM 1874 O O . PRO B 1 112 ? 18.875 9.578 16.047 1 73.75 112 PRO B O 1
ATOM 1877 N N . SER B 1 113 ? 20.172 7.891 16.219 1 70.62 113 SER B N 1
ATOM 1878 C CA . SER B 1 113 ? 21.344 8.625 15.742 1 70.62 113 SER B CA 1
ATOM 1879 C C . SER B 1 113 ? 21.25 8.875 14.242 1 70.62 113 SER B C 1
ATOM 1881 O O . SER B 1 113 ? 22 9.703 13.703 1 70.62 113 SER B O 1
ATOM 1883 N N . ILE B 1 114 ? 20.375 8.273 13.734 1 69.25 114 ILE B N 1
ATOM 1884 C CA . ILE B 1 114 ? 20.281 8.43 12.281 1 69.25 114 ILE B CA 1
ATOM 1885 C C . ILE B 1 114 ? 19.156 9.398 11.938 1 69.25 114 ILE B C 1
ATOM 1887 O O . ILE B 1 114 ? 17.984 9.125 12.234 1 69.25 114 ILE B O 1
ATOM 1891 N N . GLU B 1 115 ? 19.578 10.586 11.469 1 65.31 115 GLU B N 1
ATOM 1892 C CA . GLU B 1 115 ? 18.594 11.594 11.078 1 65.31 115 GLU B CA 1
ATOM 1893 C C . GLU B 1 115 ? 17.875 11.203 9.797 1 65.31 115 GLU B C 1
ATOM 1895 O O . GLU B 1 115 ? 18.5 10.742 8.844 1 65.31 115 GLU B O 1
ATOM 1900 N N . PRO B 1 116 ? 16.578 11.195 9.891 1 66.69 116 PRO B N 1
ATOM 1901 C CA . PRO B 1 116 ? 15.852 10.93 8.641 1 66.69 116 PRO B CA 1
ATOM 1902 C C . PRO B 1 116 ? 16.203 11.93 7.543 1 66.69 116 PRO B C 1
ATOM 1904 O O . PRO B 1 116 ? 16.578 13.07 7.836 1 66.69 116 PRO B O 1
ATOM 1907 N N . PRO B 1 117 ? 16.219 11.359 6.328 1 66.56 117 PRO B N 1
ATOM 1908 C CA . PRO B 1 117 ? 16.469 12.266 5.207 1 66.56 117 PRO B CA 1
ATOM 1909 C C . PRO B 1 117 ? 15.5 13.453 5.18 1 66.56 117 PRO B C 1
ATOM 1911 O O . PRO B 1 117 ? 14.484 13.438 5.879 1 66.56 117 PRO B O 1
ATOM 1914 N N . SER B 1 118 ? 15.859 14.539 4.52 1 66.06 118 SER B N 1
ATOM 1915 C CA . SER B 1 118 ? 15.141 15.812 4.488 1 66.06 118 SER B CA 1
ATOM 1916 C C . SER B 1 118 ? 13.672 15.609 4.137 1 66.06 118 SER B C 1
ATOM 1918 O O . SER B 1 118 ? 12.805 16.297 4.68 1 66.06 118 SER B O 1
ATOM 1920 N N . ASN B 1 119 ? 13.461 14.664 3.277 1 63.16 119 ASN B N 1
ATOM 1921 C CA . ASN B 1 119 ? 12.086 14.445 2.84 1 63.16 119 ASN B CA 1
ATOM 1922 C C . ASN B 1 119 ? 11.242 13.797 3.934 1 63.16 119 ASN B C 1
ATOM 1924 O O . ASN B 1 119 ? 10.016 13.773 3.848 1 63.16 119 ASN B O 1
ATOM 1928 N N . MET B 1 120 ? 11.984 13.289 4.863 1 62.34 120 MET B N 1
ATOM 1929 C CA . MET B 1 120 ? 11.281 12.656 5.977 1 62.34 120 MET B CA 1
ATOM 1930 C C . MET B 1 120 ? 11.234 13.578 7.188 1 62.34 120 MET B C 1
ATOM 1932 O O . MET B 1 120 ? 10.594 13.266 8.188 1 62.34 120 MET B O 1
ATOM 1936 N N . ARG B 1 121 ? 12.055 14.547 6.977 1 59.22 121 ARG B N 1
ATOM 1937 C CA . ARG B 1 121 ? 12.078 15.5 8.086 1 59.22 121 ARG B CA 1
ATOM 1938 C C . ARG B 1 121 ? 10.828 16.375 8.086 1 59.22 121 ARG B C 1
ATOM 1940 O O . ARG B 1 121 ? 10.305 16.719 7.027 1 59.22 121 ARG B O 1
ATOM 1947 N N . GLU B 1 122 ? 9.961 16.078 8.797 1 51.38 122 GLU B N 1
ATOM 1948 C CA . GLU B 1 122 ? 8.742 16.875 8.93 1 51.38 122 GLU B CA 1
ATOM 1949 C C . GLU B 1 122 ? 9 18.344 8.562 1 51.38 122 GLU B C 1
ATOM 1951 O O . GLU B 1 122 ? 9.75 19.031 9.25 1 51.38 122 GLU B O 1
ATOM 1956 N N . SER B 1 123 ? 9.492 18.688 7.348 1 43.31 123 SER B N 1
ATOM 1957 C CA . SER B 1 123 ? 9.312 20.141 7.195 1 43.31 123 SER B CA 1
ATOM 1958 C C . SER B 1 123 ? 8.031 20.609 7.875 1 43.31 123 SER B C 1
ATOM 1960 O O . SER B 1 123 ? 7.086 19.828 8.031 1 43.31 123 SER B O 1
ATOM 1962 N N . ASP B 1 124 ? 8.078 21.719 8.688 1 39.06 124 ASP B N 1
ATOM 1963 C CA . ASP B 1 124 ? 6.914 22.5 9.086 1 39.06 124 ASP B CA 1
ATOM 1964 C C . ASP B 1 124 ? 5.863 22.516 7.984 1 39.06 124 ASP B C 1
ATOM 1966 O O . ASP B 1 124 ? 5.617 23.562 7.371 1 39.06 124 ASP B O 1
ATOM 1970 N N . GLN B 1 125 ? 6.059 22.016 6.953 1 40.12 125 GLN B N 1
ATOM 1971 C CA . GLN B 1 125 ? 5.121 22.234 5.859 1 40.12 125 GLN B CA 1
ATOM 1972 C C . GLN B 1 125 ? 3.678 22.219 6.355 1 40.12 125 GLN B C 1
ATOM 1974 O O . GLN B 1 125 ? 3.301 21.344 7.141 1 40.12 125 GLN B O 1
ATOM 1979 N N . GLY B 1 126 ? 3.24 23.359 6.625 1 34.38 126 GLY B N 1
ATOM 1980 C CA . GLY B 1 126 ? 1.941 23.938 6.922 1 34.38 126 GLY B CA 1
ATOM 1981 C C . GLY B 1 126 ? 0.787 23.156 6.32 1 34.38 126 GLY B C 1
ATOM 1982 O O . GLY B 1 126 ? 0.278 23.516 5.254 1 34.38 126 GLY B O 1
ATOM 1983 N N . TRP B 1 127 ? 0.89 22.172 6.027 1 37.06 127 TRP B N 1
ATOM 1984 C CA . TRP B 1 127 ? -0.422 21.797 5.52 1 37.06 127 TRP B CA 1
ATOM 1985 C C . TRP B 1 127 ? -1.532 22.531 6.266 1 37.06 127 TRP B C 1
ATOM 1987 O O . TRP B 1 127 ? -2.545 22.906 5.668 1 37.06 127 TRP B O 1
ATOM 1997 N N . GLY B 1 128 ? -1.562 22.5 7.582 1 32.84 128 GLY B N 1
ATOM 1998 C CA . GLY B 1 128 ? -2.508 23.328 8.32 1 32.84 128 GLY B CA 1
ATOM 1999 C C . GLY B 1 128 ? -2.174 24.797 8.273 1 32.84 128 GLY B C 1
ATOM 2000 O O . GLY B 1 128 ? -2.908 25.625 8.828 1 32.84 128 GLY B O 1
ATOM 2001 N N . ALA B 1 129 ? -0.981 25.344 7.957 1 33.97 129 ALA B N 1
ATOM 2002 C CA . ALA B 1 129 ? -0.715 26.766 8.203 1 33.97 129 ALA B CA 1
ATOM 2003 C C . ALA B 1 129 ? -1.355 27.641 7.133 1 33.97 129 ALA B C 1
ATOM 2005 O O . ALA B 1 129 ? -1.202 28.859 7.148 1 33.97 129 ALA B O 1
ATOM 2006 N N . GLU B 1 130 ? -1.836 27.312 6.027 1 29.38 130 GLU B N 1
ATOM 2007 C CA . GLU B 1 130 ? -2.344 28.516 5.383 1 29.38 130 GLU B CA 1
ATOM 2008 C C . GLU B 1 130 ? -3.457 29.156 6.207 1 29.38 130 GLU B C 1
ATOM 2010 O O . GLU B 1 130 ? -4.598 28.688 6.191 1 29.38 130 GLU B O 1
ATOM 2015 N N . GLN B 1 131 ? -3.291 29.391 7.383 1 27.41 131 GLN B N 1
ATOM 2016 C CA . GLN B 1 131 ? -3.938 30.5 8.086 1 27.41 131 GLN B CA 1
ATOM 2017 C C . GLN B 1 131 ? -3.799 31.797 7.309 1 27.41 131 GLN B C 1
ATOM 2019 O O . GLN B 1 131 ? -2.686 32.281 7.094 1 27.41 131 GLN B O 1
ATOM 2024 N N . VAL B 1 132 ? -4.484 32.094 6.105 1 27.75 132 VAL B N 1
ATOM 2025 C CA . VAL B 1 132 ? -4.824 33.531 5.965 1 27.75 132 VAL B CA 1
ATOM 2026 C C . VAL B 1 132 ? -5.848 33.906 7.031 1 27.75 132 VAL B C 1
ATOM 2028 O O . VAL B 1 132 ? -6.758 33.125 7.34 1 27.75 132 VAL B O 1
#